Protein AF-A0A5C8UA40-F1 (afdb_monomer_lite)

Structure (mmCIF, N/CA/C/O backbone):
data_AF-A0A5C8UA40-F1
#
_entry.id   AF-A0A5C8UA40-F1
#
loop_
_atom_site.group_PDB
_atom_site.id
_atom_site.type_symbol
_atom_site.label_atom_id
_atom_site.label_alt_id
_atom_site.label_comp_id
_atom_site.label_asym_id
_atom_site.label_entity_id
_atom_site.label_seq_id
_atom_site.pdbx_PDB_ins_code
_atom_site.Cartn_x
_atom_site.Cartn_y
_atom_site.Cartn_z
_atom_site.occupancy
_atom_site.B_iso_or_equiv
_atom_site.auth_seq_id
_atom_site.auth_comp_id
_atom_site.auth_asym_id
_atom_site.auth_atom_id
_atom_site.pdbx_PDB_model_num
ATOM 1 N N . MET A 1 1 ? -9.536 37.144 23.581 1.00 37.75 1 MET A N 1
ATOM 2 C CA . MET A 1 1 ? -9.021 36.400 22.412 1.00 37.75 1 MET A CA 1
ATOM 3 C C . MET A 1 1 ? -9.757 35.079 22.363 1.00 37.75 1 MET A C 1
ATOM 5 O O . MET A 1 1 ? -9.655 34.305 23.301 1.00 37.75 1 MET A O 1
ATOM 9 N N . SER A 1 2 ? -10.615 34.921 21.357 1.00 34.38 2 SER A N 1
ATOM 10 C CA . SER A 1 2 ? -11.537 33.795 21.212 1.00 34.38 2 SER A CA 1
ATOM 11 C C . SER A 1 2 ? -10.754 32.523 20.882 1.00 34.38 2 SER A C 1
ATOM 13 O O . SER A 1 2 ? -10.071 32.457 19.861 1.00 34.38 2 SER A O 1
ATOM 15 N N . THR A 1 3 ? -10.818 31.538 21.773 1.00 36.34 3 THR A N 1
ATOM 16 C CA . THR A 1 3 ? -10.405 30.161 21.517 1.00 36.34 3 THR A CA 1
ATOM 17 C C . THR A 1 3 ? -11.360 29.580 20.479 1.00 36.34 3 THR A C 1
ATOM 19 O O . THR A 1 3 ? -12.503 29.248 20.788 1.00 36.34 3 THR A O 1
ATOM 22 N N . LYS A 1 4 ? -10.911 29.474 19.223 1.00 34.91 4 LYS A N 1
ATOM 23 C CA . LYS A 1 4 ? -11.590 28.630 18.236 1.00 34.91 4 LYS A CA 1
ATOM 24 C C . LYS A 1 4 ? -11.460 27.188 18.718 1.00 34.91 4 LYS A C 1
ATOM 26 O O . LYS A 1 4 ? -10.432 26.552 18.513 1.00 34.91 4 LYS A O 1
ATOM 31 N N . LYS A 1 5 ? -12.486 26.717 19.427 1.00 40.12 5 LYS A N 1
ATOM 32 C CA . LYS A 1 5 ? -12.711 25.302 19.705 1.00 40.12 5 LYS A CA 1
ATOM 33 C C . LYS A 1 5 ? -12.778 24.627 18.336 1.00 40.12 5 LYS A C 1
ATOM 35 O O . LYS A 1 5 ? -13.631 24.981 17.527 1.00 40.12 5 LYS A O 1
ATOM 40 N N . ASN A 1 6 ? -11.787 23.795 18.041 1.00 37.25 6 ASN A N 1
ATOM 41 C CA . ASN A 1 6 ? -11.683 23.094 16.774 1.00 37.25 6 ASN A CA 1
ATOM 42 C C . ASN A 1 6 ? -12.862 22.118 16.727 1.00 37.25 6 ASN A C 1
ATOM 44 O O . ASN A 1 6 ? -12.873 21.124 17.448 1.00 37.25 6 ASN A O 1
ATOM 48 N N . GLU A 1 7 ? -13.906 22.463 15.981 1.00 41.19 7 GLU A N 1
ATOM 49 C CA . GLU A 1 7 ? -15.058 21.598 15.745 1.00 41.19 7 GLU A CA 1
ATOM 50 C C . GLU A 1 7 ? -14.601 20.517 14.760 1.00 41.19 7 GLU A C 1
ATOM 52 O O . GLU A 1 7 ? -14.837 20.587 13.556 1.00 41.19 7 GLU A O 1
ATOM 57 N N . ALA A 1 8 ? -13.802 19.572 15.263 1.00 50.22 8 ALA A N 1
ATOM 58 C CA . ALA A 1 8 ? -13.436 18.382 14.521 1.00 50.22 8 ALA A CA 1
ATOM 59 C C . ALA A 1 8 ? -14.735 17.625 14.235 1.00 50.22 8 ALA A C 1
ATOM 61 O O . ALA A 1 8 ? -15.489 17.318 15.161 1.00 50.22 8 ALA A O 1
ATOM 62 N N . ALA A 1 9 ? -15.019 17.381 12.954 1.00 56.69 9 ALA A N 1
ATOM 63 C CA . ALA A 1 9 ? -16.152 16.559 12.555 1.00 56.69 9 ALA A CA 1
ATOM 64 C C . ALA A 1 9 ? -16.110 15.239 13.345 1.00 56.69 9 ALA A C 1
ATOM 66 O O . ALA A 1 9 ? -15.022 14.664 13.476 1.00 56.69 9 ALA A O 1
ATOM 67 N N . PRO A 1 10 ? -17.245 14.769 13.892 1.00 74.75 10 PRO A N 1
ATOM 68 C CA . PRO A 1 10 ? -17.254 13.559 14.696 1.00 74.75 10 PRO A CA 1
ATOM 69 C C . PRO A 1 10 ? -16.745 12.400 13.837 1.00 74.75 10 PRO A C 1
ATOM 71 O O . PRO A 1 10 ? -17.334 12.057 12.818 1.00 74.75 10 PRO A O 1
ATOM 74 N N . PHE A 1 11 ? -15.611 11.817 14.219 1.00 92.50 11 PHE A N 1
ATOM 75 C CA . PHE A 1 11 ? -15.140 10.585 13.606 1.00 92.50 11 PHE A CA 1
ATOM 76 C C . PHE A 1 11 ? -15.888 9.432 14.262 1.00 92.50 11 PHE A C 1
ATOM 78 O O . PHE A 1 11 ? -15.755 9.212 15.464 1.00 92.50 11 PHE A O 1
ATOM 85 N N . ARG A 1 12 ? -16.671 8.680 13.495 1.00 95.81 12 ARG A N 1
ATOM 86 C CA . ARG A 1 12 ? -17.280 7.442 13.980 1.00 95.81 12 ARG A CA 1
ATOM 87 C C . ARG A 1 12 ? -17.283 6.430 12.860 1.00 95.81 12 ARG A C 1
ATOM 89 O O . ARG A 1 12 ? -17.837 6.707 11.808 1.00 95.81 12 ARG A O 1
ATOM 96 N N . VAL A 1 13 ? -16.706 5.259 13.093 1.00 97.25 13 VAL A N 1
ATOM 97 C CA . VAL A 1 13 ? -16.607 4.190 12.094 1.00 97.25 13 VAL A CA 1
ATOM 98 C C . VAL A 1 13 ? -17.004 2.870 12.714 1.00 97.25 13 VAL A C 1
ATOM 100 O O . VAL A 1 13 ? -16.601 2.554 13.828 1.00 97.25 13 VAL A O 1
ATOM 103 N N . GLU A 1 14 ? -17.758 2.077 11.972 1.00 97.44 14 GLU A N 1
ATOM 104 C CA . GLU A 1 14 ? -18.081 0.707 12.322 1.00 97.44 14 GLU A CA 1
ATOM 105 C C . GLU A 1 14 ? -17.764 -0.216 11.147 1.00 97.44 14 GLU A C 1
ATOM 107 O O . GLU A 1 14 ? -18.233 0.002 10.028 1.00 97.44 14 GLU A O 1
ATOM 112 N N . ALA A 1 15 ? -16.954 -1.240 11.412 1.00 97.19 15 ALA A N 1
ATOM 113 C CA . ALA A 1 15 ? -16.492 -2.186 10.405 1.00 97.19 15 ALA A CA 1
ATOM 114 C C . ALA A 1 15 ? -16.277 -3.585 10.998 1.00 97.19 15 ALA A C 1
ATOM 116 O O . ALA A 1 15 ? -16.145 -3.765 12.215 1.00 97.19 15 ALA A O 1
ATOM 117 N N . SER A 1 16 ? -16.190 -4.579 10.113 1.00 97.56 16 SER A N 1
ATOM 118 C CA . SER A 1 16 ? -15.727 -5.920 10.465 1.00 97.56 16 SER A CA 1
ATOM 119 C C . SER A 1 16 ? -14.267 -5.876 10.917 1.00 97.56 16 SER A C 1
ATOM 121 O O . SER A 1 16 ? -13.411 -5.289 10.246 1.00 97.56 16 SER A O 1
ATOM 123 N N . ARG A 1 17 ? -13.946 -6.552 12.026 1.00 97.06 17 ARG A N 1
ATOM 124 C CA . ARG A 1 17 ? -12.564 -6.706 12.506 1.00 97.06 17 ARG A CA 1
ATOM 125 C C . ARG A 1 17 ? -11.681 -7.324 11.425 1.00 97.06 17 ARG A C 1
ATOM 127 O O . ARG A 1 17 ? -10.544 -6.893 11.250 1.00 97.06 17 ARG A O 1
ATOM 134 N N . ALA A 1 18 ? -12.186 -8.331 10.711 1.00 96.56 18 ALA A N 1
ATOM 135 C CA . ALA A 1 18 ? -11.421 -9.043 9.692 1.00 96.56 18 ALA A CA 1
ATOM 136 C C . ALA A 1 18 ? -11.047 -8.124 8.518 1.00 96.56 18 ALA A C 1
ATOM 138 O O . ALA A 1 18 ? -9.896 -8.131 8.069 1.00 96.56 18 ALA A O 1
ATOM 139 N N . ASP A 1 19 ? -11.991 -7.299 8.062 1.00 95.69 19 ASP A N 1
ATOM 140 C CA . ASP A 1 19 ? -11.764 -6.346 6.974 1.00 95.69 19 ASP A CA 1
ATOM 141 C C . ASP A 1 19 ? -10.822 -5.224 7.397 1.00 95.69 19 ASP A C 1
ATOM 143 O O . ASP A 1 19 ? -9.853 -4.927 6.694 1.00 95.69 19 ASP A O 1
ATOM 147 N N . LEU A 1 20 ? -11.036 -4.671 8.591 1.00 97.19 20 LEU A N 1
ATOM 148 C CA . LEU A 1 20 ? -10.200 -3.614 9.144 1.00 97.19 20 LEU A CA 1
ATOM 149 C C . LEU A 1 20 ? -8.767 -4.098 9.395 1.00 97.19 20 LEU A C 1
ATOM 151 O O . LEU A 1 20 ? -7.809 -3.432 9.004 1.00 97.19 20 LEU A O 1
ATOM 155 N N . LEU A 1 21 ? -8.596 -5.296 9.963 1.00 97.50 21 LEU A N 1
ATOM 156 C CA . LEU A 1 21 ? -7.284 -5.916 10.151 1.00 97.50 21 LEU A CA 1
ATOM 157 C C . LEU A 1 21 ? -6.581 -6.139 8.812 1.00 97.50 21 LEU A C 1
ATOM 159 O O . LEU A 1 21 ? -5.379 -5.881 8.715 1.00 97.50 21 LEU A O 1
ATOM 163 N N . ARG A 1 22 ? -7.300 -6.602 7.782 1.00 94.06 22 ARG A N 1
ATOM 164 C CA . ARG A 1 22 ? -6.744 -6.774 6.434 1.00 94.06 22 ARG A CA 1
ATOM 165 C C . ARG A 1 22 ? -6.286 -5.433 5.862 1.00 94.06 22 ARG A C 1
ATOM 167 O O . ARG A 1 22 ? -5.139 -5.337 5.427 1.00 94.06 22 ARG A O 1
ATOM 174 N N . ALA A 1 23 ? -7.137 -4.409 5.897 1.00 93.44 23 ALA A N 1
ATOM 175 C CA . ALA A 1 23 ? -6.838 -3.086 5.356 1.00 93.44 23 ALA A CA 1
ATOM 176 C C . ALA A 1 23 ? -5.647 -2.427 6.062 1.00 93.44 23 ALA A C 1
ATOM 178 O O . ALA A 1 23 ? -4.677 -2.051 5.408 1.00 93.44 23 ALA A O 1
ATOM 179 N N . VAL A 1 24 ? -5.651 -2.394 7.398 1.00 96.44 24 VAL A N 1
ATOM 180 C CA . VAL A 1 24 ? -4.559 -1.827 8.207 1.00 96.44 24 VAL A CA 1
ATOM 181 C C . VAL A 1 24 ? -3.266 -2.623 8.037 1.00 96.44 24 VAL A C 1
ATOM 183 O O . VAL A 1 24 ? -2.186 -2.038 7.969 1.00 96.44 24 VAL A O 1
ATOM 186 N N . SER A 1 25 ? -3.340 -3.954 7.934 1.00 93.81 25 SER A N 1
ATOM 187 C CA . SER A 1 25 ? -2.147 -4.777 7.699 1.00 93.81 25 SER A CA 1
ATOM 188 C C . SER A 1 25 ? -1.510 -4.487 6.347 1.00 93.81 25 SER A C 1
ATOM 190 O O . SER A 1 25 ? -0.285 -4.423 6.276 1.00 93.81 25 SER A O 1
ATOM 192 N N . ARG A 1 26 ? -2.321 -4.298 5.299 1.00 90.38 26 ARG A N 1
ATOM 193 C CA . ARG A 1 26 ? -1.848 -3.955 3.954 1.00 90.38 26 ARG A CA 1
ATOM 194 C C . ARG A 1 26 ? -1.313 -2.527 3.900 1.00 90.38 26 ARG A C 1
ATOM 196 O O . ARG A 1 26 ? -0.141 -2.354 3.583 1.00 90.38 26 ARG A O 1
ATOM 203 N N . ALA A 1 27 ? -2.108 -1.531 4.287 1.00 91.06 27 ALA A N 1
ATOM 204 C CA . ALA A 1 27 ? -1.704 -0.121 4.334 1.00 91.06 27 ALA A CA 1
ATOM 205 C C . ALA A 1 27 ? -0.434 0.092 5.174 1.00 91.06 27 ALA A C 1
ATOM 207 O O . ALA A 1 27 ? 0.502 0.766 4.753 1.00 91.06 27 ALA A O 1
ATOM 208 N N . GLY A 1 28 ? -0.343 -0.583 6.322 1.00 92.12 28 GLY A N 1
ATOM 209 C CA . GLY A 1 28 ? 0.815 -0.528 7.210 1.00 92.12 28 GLY A CA 1
ATOM 210 C C . GLY A 1 28 ? 2.103 -1.146 6.654 1.00 92.12 28 GLY A C 1
ATOM 211 O O . GLY A 1 28 ? 3.121 -1.068 7.336 1.00 92.12 28 GLY A O 1
ATOM 212 N N . THR A 1 29 ? 2.099 -1.763 5.464 1.00 89.56 29 THR A N 1
ATOM 213 C CA . THR A 1 29 ? 3.341 -2.186 4.784 1.00 89.56 29 THR A CA 1
ATOM 214 C C . THR A 1 29 ? 4.112 -1.014 4.178 1.00 89.56 29 THR A C 1
ATOM 216 O O . THR A 1 29 ? 5.331 -1.108 4.072 1.00 89.56 29 THR A O 1
ATOM 219 N N . ALA A 1 30 ? 3.427 0.086 3.843 1.00 88.88 30 ALA A N 1
ATOM 220 C CA . ALA A 1 30 ? 4.042 1.334 3.386 1.00 88.88 30 ALA A CA 1
ATOM 221 C C . ALA A 1 30 ? 4.504 2.234 4.548 1.00 88.88 30 ALA A C 1
ATOM 223 O O . ALA A 1 30 ? 5.115 3.271 4.322 1.00 88.88 30 ALA A O 1
ATOM 224 N N . VAL A 1 31 ? 4.212 1.848 5.795 1.00 92.38 31 VAL A N 1
ATOM 225 C CA . VAL A 1 31 ? 4.600 2.587 7.002 1.00 92.38 31 VAL A CA 1
ATOM 226 C C . VAL A 1 31 ? 5.916 2.041 7.543 1.00 92.38 31 VAL A C 1
ATOM 228 O O . VAL A 1 31 ? 6.019 0.873 7.931 1.00 92.38 31 VAL A O 1
ATOM 231 N N . GLU A 1 32 ? 6.921 2.906 7.624 1.00 88.44 32 GLU A N 1
ATOM 232 C CA . GLU A 1 32 ? 8.205 2.565 8.226 1.00 88.44 32 GLU A CA 1
ATOM 233 C C . GLU A 1 32 ? 8.133 2.523 9.756 1.00 88.44 32 GLU A C 1
ATOM 235 O O . GLU A 1 32 ? 7.370 3.239 10.403 1.00 88.44 32 GLU A O 1
ATOM 240 N N . ARG A 1 33 ? 8.978 1.687 10.371 1.00 83.69 33 ARG A N 1
ATOM 241 C CA . ARG A 1 33 ? 9.008 1.538 11.837 1.00 83.69 33 ARG A CA 1
ATOM 242 C C . ARG A 1 33 ? 9.605 2.738 12.566 1.00 83.69 33 ARG A C 1
ATOM 244 O O . ARG A 1 33 ? 9.357 2.897 13.760 1.00 83.69 33 ARG A O 1
ATOM 251 N N . ARG A 1 34 ? 10.471 3.507 11.905 1.00 85.38 34 ARG A N 1
ATOM 252 C CA . ARG A 1 34 ? 11.202 4.630 12.499 1.00 85.38 34 ARG A CA 1
ATOM 253 C C . ARG A 1 34 ? 11.088 5.823 11.568 1.00 85.38 34 ARG A C 1
ATOM 255 O O . ARG A 1 34 ? 11.783 5.867 10.566 1.00 85.38 34 ARG A O 1
ATOM 262 N N . ASN A 1 35 ? 10.257 6.785 11.947 1.00 86.62 35 ASN A N 1
ATOM 263 C CA . ASN A 1 35 ? 10.087 8.031 11.213 1.00 86.62 35 ASN A CA 1
ATOM 264 C C . ASN A 1 35 ? 10.515 9.214 12.077 1.00 86.62 35 ASN A C 1
ATOM 266 O O . ASN A 1 35 ? 10.205 9.267 13.268 1.00 86.62 35 ASN A O 1
ATOM 270 N N . THR A 1 36 ? 11.194 10.181 11.468 1.00 89.00 36 THR A N 1
ATOM 271 C CA . THR A 1 36 ? 11.453 11.492 12.084 1.00 89.00 36 THR A CA 1
ATOM 272 C C . THR A 1 36 ? 10.207 12.377 12.067 1.00 89.00 36 THR A C 1
ATOM 274 O O . THR A 1 36 ? 10.048 13.220 12.946 1.00 89.00 36 THR A O 1
ATOM 277 N N . ILE A 1 37 ? 9.308 12.159 11.100 1.00 92.38 37 ILE A N 1
ATOM 278 C CA . ILE A 1 37 ? 8.011 12.829 10.974 1.00 92.38 37 ILE A CA 1
ATOM 279 C C . ILE A 1 37 ? 6.939 11.937 11.632 1.00 92.38 37 ILE A C 1
ATOM 281 O O . ILE A 1 37 ? 6.628 10.873 11.091 1.00 92.38 37 ILE A O 1
ATOM 285 N N . PRO A 1 38 ? 6.348 12.327 12.781 1.00 92.50 38 PRO A N 1
ATOM 286 C CA . PRO A 1 38 ? 5.487 11.438 13.566 1.00 92.50 38 PRO A CA 1
ATOM 287 C C . PRO A 1 38 ? 4.281 10.865 12.811 1.00 92.50 38 PRO A C 1
ATOM 289 O O . PRO A 1 38 ? 4.016 9.669 12.933 1.00 92.50 38 PRO A O 1
ATOM 292 N N . ILE A 1 39 ? 3.587 11.678 12.003 1.00 95.19 39 ILE A N 1
ATOM 293 C CA . ILE A 1 39 ? 2.369 11.262 11.284 1.00 95.19 39 ILE A CA 1
ATOM 294 C C . ILE A 1 39 ? 2.612 10.131 10.274 1.00 95.19 39 ILE A C 1
ATOM 296 O O . ILE A 1 39 ? 1.714 9.336 10.031 1.00 95.19 39 ILE A O 1
ATOM 300 N N . LEU A 1 40 ? 3.841 9.963 9.772 1.00 95.25 40 LEU A N 1
ATOM 301 C CA . LEU A 1 40 ? 4.200 8.851 8.880 1.00 95.25 40 LEU A CA 1
ATOM 302 C C . LEU A 1 40 ? 4.256 7.491 9.593 1.00 95.25 40 LEU A C 1
ATOM 304 O O . LEU A 1 40 ? 4.378 6.459 8.947 1.00 95.25 40 LEU A O 1
ATOM 308 N N . SER A 1 41 ? 4.154 7.463 10.927 1.00 96.25 41 SER A N 1
ATOM 309 C CA . SER A 1 41 ? 4.013 6.221 11.710 1.00 96.25 41 SER A CA 1
ATOM 310 C C . SER A 1 41 ? 2.546 5.801 11.902 1.00 96.25 41 SER A C 1
ATOM 312 O O . SER A 1 41 ? 2.251 4.849 12.636 1.00 96.25 41 SER A O 1
ATOM 314 N N . PHE A 1 42 ? 1.618 6.539 11.291 1.00 97.25 42 PHE A N 1
ATOM 315 C CA . PHE A 1 42 ? 0.179 6.348 11.391 1.00 97.25 42 PHE A CA 1
ATOM 316 C C . PHE A 1 42 ? -0.381 5.822 10.067 1.00 97.25 42 PHE A C 1
ATOM 318 O O . PHE A 1 42 ? 0.232 5.957 9.011 1.00 97.25 42 PHE A O 1
ATOM 325 N N . VAL A 1 43 ? -1.562 5.218 10.137 1.00 97.44 43 VAL A N 1
ATOM 326 C CA . VAL A 1 43 ? -2.443 5.040 8.981 1.00 97.44 43 VAL A CA 1
ATOM 327 C C . VAL A 1 43 ? -3.592 6.032 9.083 1.00 97.44 43 VAL A C 1
ATOM 329 O O . VAL A 1 43 ? -4.127 6.246 10.173 1.00 97.44 43 VAL A O 1
ATOM 332 N N . GLU A 1 44 ? -3.974 6.620 7.959 1.00 97.69 44 GLU A N 1
ATOM 333 C CA . GLU A 1 44 ? -5.196 7.408 7.838 1.00 97.69 44 GLU A CA 1
ATOM 334 C C . GLU A 1 44 ? -6.387 6.471 7.632 1.00 97.69 44 GLU A C 1
ATOM 336 O O . GLU A 1 44 ? -6.328 5.555 6.814 1.00 97.69 44 GLU A O 1
ATOM 341 N N . LEU A 1 45 ? -7.468 6.722 8.361 1.00 97.56 45 LEU A N 1
ATOM 342 C CA . LEU A 1 45 ? -8.788 6.133 8.195 1.00 97.56 45 LEU A CA 1
ATOM 343 C C . LEU A 1 45 ? -9.722 7.253 7.736 1.00 97.56 45 LEU A C 1
ATOM 345 O O . LEU A 1 45 ? -9.925 8.201 8.488 1.00 97.56 45 LEU A O 1
ATOM 349 N N . ALA A 1 46 ? -10.291 7.154 6.538 1.00 95.69 46 ALA A N 1
ATOM 350 C CA . ALA A 1 46 ? -11.182 8.175 5.989 1.00 95.69 46 ALA A CA 1
ATOM 351 C C . ALA A 1 46 ? -12.450 7.545 5.405 1.00 95.69 46 ALA A C 1
ATOM 353 O O . ALA A 1 46 ? -12.375 6.741 4.473 1.00 95.69 46 ALA A O 1
ATOM 354 N N . MET A 1 47 ? -13.610 7.913 5.951 1.00 95.44 47 MET A N 1
ATOM 355 C CA . MET A 1 47 ? -14.905 7.469 5.438 1.00 95.44 47 MET A CA 1
ATOM 356 C C . MET A 1 47 ? -15.320 8.259 4.200 1.00 95.44 47 MET A C 1
ATOM 358 O O . MET A 1 47 ? -15.237 9.487 4.171 1.00 95.44 47 MET A O 1
ATOM 362 N N . GLY A 1 48 ? -15.845 7.556 3.199 1.00 91.94 48 GLY A N 1
ATOM 363 C CA . GLY A 1 48 ? -16.460 8.157 2.022 1.00 91.94 48 GLY A CA 1
ATOM 364 C C . GLY A 1 48 ? -17.376 7.171 1.303 1.00 91.94 48 GLY A C 1
ATOM 365 O O . GLY A 1 48 ? -16.997 6.031 1.059 1.00 91.94 48 GLY A O 1
ATOM 366 N N . PHE A 1 49 ? -18.588 7.610 0.954 1.00 87.31 49 PHE A N 1
ATOM 367 C CA . PHE A 1 49 ? -19.524 6.853 0.106 1.00 87.31 49 PHE A CA 1
ATOM 368 C C . PHE A 1 49 ? -19.773 5.393 0.552 1.00 87.31 49 PHE A C 1
ATOM 370 O O . PHE A 1 49 ? -19.832 4.494 -0.279 1.00 87.31 49 PHE A O 1
ATOM 377 N N . GLY A 1 50 ? -19.907 5.143 1.862 1.00 88.00 50 GLY A N 1
ATOM 378 C CA . GLY A 1 50 ? -20.146 3.792 2.404 1.00 88.00 50 GLY A CA 1
ATOM 379 C C . GLY A 1 50 ? -18.908 2.887 2.453 1.00 88.00 50 GLY A C 1
ATOM 380 O O . GLY A 1 50 ? -19.021 1.693 2.718 1.00 88.00 50 GLY A O 1
ATOM 381 N N . THR A 1 51 ? -17.722 3.449 2.218 1.00 94.25 51 THR A N 1
ATOM 382 C CA . THR A 1 51 ? -16.443 2.744 2.321 1.00 94.25 51 THR A CA 1
ATOM 383 C C . THR A 1 51 ? -15.513 3.461 3.291 1.00 94.25 51 THR A C 1
ATOM 385 O O . THR A 1 51 ? -15.529 4.691 3.403 1.00 94.25 51 THR A O 1
ATOM 388 N N . LEU A 1 52 ? -14.695 2.687 3.998 1.00 95.81 52 LEU A N 1
ATOM 389 C CA . LEU A 1 52 ? -13.558 3.191 4.750 1.00 95.81 52 LEU A CA 1
ATOM 390 C C . LEU A 1 52 ? -12.300 2.992 3.920 1.00 95.81 52 LEU A C 1
ATOM 392 O O . LEU A 1 52 ? -11.919 1.861 3.613 1.00 95.81 52 LEU A O 1
ATOM 396 N N . ALA A 1 53 ? -11.606 4.084 3.639 1.00 93.94 53 ALA A N 1
ATOM 397 C CA . ALA A 1 53 ? -10.271 4.018 3.091 1.00 93.94 53 ALA A CA 1
ATOM 398 C C . ALA A 1 53 ? -9.217 4.025 4.192 1.00 93.94 53 ALA A C 1
ATOM 400 O O . ALA A 1 53 ? -9.217 4.903 5.056 1.00 93.94 53 ALA A O 1
ATOM 401 N N . VAL A 1 54 ? -8.294 3.071 4.114 1.00 95.81 54 VAL A N 1
ATOM 402 C CA . VAL A 1 54 ? -7.128 2.973 4.988 1.00 95.81 54 VAL A CA 1
ATOM 403 C C . VAL A 1 54 ? -5.873 3.243 4.169 1.00 95.81 54 VAL A C 1
ATOM 405 O O . VAL A 1 54 ? -5.569 2.492 3.239 1.00 95.81 54 VAL A O 1
ATOM 408 N N . THR A 1 55 ? -5.146 4.303 4.516 1.00 93.62 55 THR A N 1
ATOM 409 C CA . THR A 1 55 ? -3.976 4.775 3.763 1.00 93.62 55 THR A CA 1
ATOM 410 C C . THR A 1 55 ? -2.729 4.773 4.646 1.00 93.62 55 THR A C 1
ATOM 412 O O . THR A 1 55 ? -2.749 5.291 5.759 1.00 93.62 55 THR A O 1
ATOM 415 N N . GLY A 1 56 ? -1.631 4.200 4.158 1.00 92.38 56 GLY A N 1
ATOM 416 C CA . GLY A 1 56 ? -0.299 4.294 4.764 1.00 92.38 56 GLY A CA 1
ATOM 417 C C . GLY A 1 56 ? 0.707 4.822 3.747 1.00 92.38 56 GLY A C 1
ATOM 418 O O . GLY A 1 56 ? 0.581 4.516 2.563 1.00 92.38 56 GLY A O 1
ATOM 419 N N . THR A 1 57 ? 1.685 5.615 4.183 1.00 90.44 57 THR A N 1
ATOM 420 C CA . THR A 1 57 ? 2.684 6.218 3.287 1.00 90.44 57 THR A CA 1
ATOM 421 C C . THR A 1 57 ? 4.001 6.511 3.999 1.00 90.44 57 THR A C 1
ATOM 423 O O . THR A 1 57 ? 4.008 6.795 5.198 1.00 90.44 57 THR A O 1
ATOM 426 N N . ASN A 1 58 ? 5.100 6.490 3.245 1.00 88.19 58 ASN A N 1
ATOM 427 C CA . ASN A 1 58 ? 6.415 6.995 3.654 1.00 88.19 58 ASN A CA 1
ATOM 428 C C . ASN A 1 58 ? 6.891 8.174 2.782 1.00 88.19 58 ASN A C 1
ATOM 430 O O . ASN A 1 58 ? 8.081 8.462 2.750 1.00 88.19 58 ASN A O 1
ATOM 434 N N . LEU A 1 59 ? 5.968 8.862 2.094 1.00 85.38 59 LEU A N 1
ATOM 435 C CA . LEU A 1 59 ? 6.205 9.933 1.103 1.00 85.38 59 LEU A CA 1
ATOM 436 C C . LEU A 1 59 ? 6.807 9.478 -0.231 1.00 85.38 59 LEU A C 1
ATOM 438 O O . LEU A 1 59 ? 6.596 10.154 -1.233 1.00 85.38 59 LEU A O 1
ATOM 442 N N . ASP A 1 60 ? 7.494 8.343 -0.275 1.00 79.31 60 ASP A N 1
ATOM 443 C CA . ASP A 1 60 ? 7.975 7.761 -1.530 1.00 79.31 60 ASP A CA 1
ATOM 444 C C . ASP A 1 60 ? 6.961 6.779 -2.114 1.00 79.31 60 ASP A C 1
ATOM 446 O O . ASP A 1 60 ? 6.795 6.698 -3.336 1.00 79.31 60 ASP A O 1
ATOM 450 N N . ALA A 1 61 ? 6.254 6.062 -1.238 1.00 79.62 61 ALA A N 1
ATOM 451 C CA . ALA A 1 61 ? 5.187 5.155 -1.595 1.00 79.62 61 ALA A CA 1
ATOM 452 C C . ALA A 1 61 ? 3.964 5.266 -0.686 1.00 79.62 61 ALA A C 1
ATOM 454 O O . ALA A 1 61 ? 4.076 5.455 0.522 1.00 79.62 61 ALA A O 1
ATOM 455 N N . GLU A 1 62 ? 2.787 5.089 -1.285 1.00 85.25 62 GLU A N 1
ATOM 456 C CA . GLU A 1 62 ? 1.492 5.041 -0.600 1.00 85.25 62 GLU A CA 1
ATOM 457 C C . GLU A 1 62 ? 0.806 3.710 -0.899 1.00 85.25 62 GLU A C 1
ATOM 459 O O . GLU A 1 62 ? 0.886 3.189 -2.014 1.00 85.25 62 GLU A O 1
ATOM 464 N N . MET A 1 63 ? 0.129 3.180 0.113 1.00 84.50 63 MET A N 1
ATOM 465 C CA . MET A 1 63 ? -0.739 2.020 0.033 1.00 84.50 63 MET A CA 1
ATOM 466 C C . MET A 1 63 ? -2.113 2.414 0.557 1.00 84.50 63 MET A C 1
ATOM 468 O O . MET A 1 63 ? -2.274 2.669 1.753 1.00 84.50 63 MET A O 1
ATOM 472 N N . ARG A 1 64 ? -3.102 2.407 -0.334 1.00 88.56 64 ARG A N 1
ATOM 473 C CA . ARG A 1 64 ? -4.507 2.642 -0.000 1.00 88.56 64 ARG A CA 1
ATOM 474 C C . ARG A 1 64 ? -5.317 1.370 -0.202 1.00 88.56 64 ARG A C 1
ATOM 476 O O . ARG A 1 64 ? -5.208 0.747 -1.255 1.00 88.56 64 ARG A O 1
ATOM 483 N N . VAL A 1 65 ? -6.130 1.021 0.792 1.00 87.06 65 VAL A N 1
ATOM 484 C CA . VAL A 1 65 ? -7.058 -0.116 0.754 1.00 87.06 65 VAL A CA 1
ATOM 485 C C . VAL A 1 65 ? -8.434 0.341 1.205 1.00 87.06 65 VAL A C 1
ATOM 487 O O . VAL A 1 65 ? -8.553 0.978 2.250 1.00 87.06 65 VAL A O 1
ATOM 490 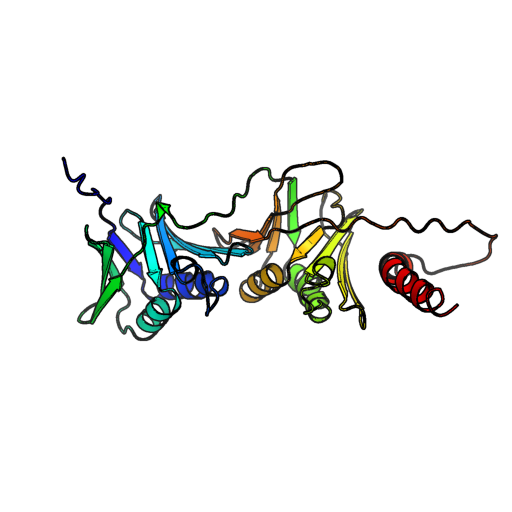N N . GLU A 1 66 ? -9.464 -0.005 0.442 1.00 90.06 66 GLU A N 1
ATOM 491 C CA . GLU A 1 66 ? -10.854 0.323 0.763 1.00 90.06 66 GLU A CA 1
ATOM 492 C C . GLU A 1 66 ? -11.596 -0.923 1.259 1.00 90.06 66 GLU A C 1
ATOM 494 O O . GLU A 1 66 ? -11.356 -2.043 0.800 1.00 90.06 66 GLU A O 1
ATOM 499 N N . ILE A 1 67 ? -12.455 -0.733 2.258 1.00 93.69 67 ILE A N 1
ATOM 500 C CA . ILE A 1 67 ? -13.321 -1.771 2.823 1.00 93.69 67 ILE A CA 1
ATOM 501 C C . ILE A 1 67 ? -14.725 -1.219 3.036 1.00 93.69 67 ILE A C 1
ATOM 503 O O . ILE A 1 67 ? -14.901 -0.014 3.221 1.00 93.69 67 ILE A O 1
ATOM 507 N N . GLU A 1 68 ? -15.718 -2.100 3.062 1.00 94.25 68 GLU A N 1
ATOM 508 C CA . GLU A 1 68 ? -17.063 -1.728 3.491 1.00 94.25 68 GLU A CA 1
ATOM 509 C C . GLU A 1 68 ? -17.056 -1.356 4.976 1.00 94.25 68 GLU A C 1
ATOM 511 O O . GLU A 1 68 ? -16.474 -2.045 5.820 1.00 94.25 68 GLU A O 1
ATOM 516 N N . ALA A 1 69 ? -17.692 -0.234 5.289 1.00 96.12 69 ALA A N 1
ATOM 517 C CA . ALA A 1 69 ? -17.844 0.263 6.645 1.00 96.12 69 ALA A CA 1
ATOM 518 C C . ALA A 1 69 ? -19.004 1.258 6.695 1.00 96.12 69 ALA A C 1
ATOM 520 O O . ALA A 1 69 ? -19.439 1.795 5.677 1.00 96.12 69 ALA A O 1
ATOM 521 N N . THR A 1 70 ? -19.477 1.559 7.897 1.00 96.44 70 THR A N 1
ATOM 522 C CA . THR A 1 70 ? -20.474 2.613 8.112 1.00 96.44 70 THR A CA 1
ATOM 523 C C . THR A 1 70 ? -19.917 3.698 9.014 1.00 96.44 70 THR A C 1
ATOM 525 O O . THR A 1 70 ? -19.041 3.439 9.840 1.00 96.44 70 THR A O 1
ATOM 528 N N . GLY A 1 71 ? -20.431 4.917 8.859 1.00 95.00 71 GLY A N 1
ATOM 529 C CA . GLY A 1 71 ? -20.039 6.061 9.671 1.00 95.00 71 GLY A CA 1
ATOM 530 C C . GLY A 1 71 ? -19.485 7.225 8.857 1.00 95.00 71 GLY A C 1
ATOM 531 O O . GLY A 1 71 ? -19.769 7.350 7.666 1.00 95.00 71 GLY A O 1
ATOM 532 N N . GLU A 1 72 ? -18.729 8.095 9.517 1.00 95.38 72 GLU A N 1
ATOM 533 C CA . GLU A 1 72 ? -18.298 9.386 8.989 1.00 95.38 72 GLU A CA 1
ATOM 534 C C . GLU A 1 72 ? -16.980 9.875 9.607 1.00 95.38 72 GLU A C 1
ATOM 536 O O . GLU A 1 72 ? -16.514 9.385 10.640 1.00 95.38 72 GLU A O 1
ATOM 541 N N . GLY A 1 73 ? -16.381 10.863 8.942 1.00 94.88 73 GLY A N 1
ATOM 542 C CA . GLY A 1 73 ? -15.163 11.529 9.385 1.00 94.88 73 GLY A CA 1
ATOM 543 C C . GLY A 1 73 ? -13.871 10.817 8.983 1.00 94.88 73 GLY A C 1
ATOM 544 O O . GLY A 1 73 ? -13.856 9.852 8.212 1.00 94.88 73 GLY A O 1
ATOM 545 N N . ALA A 1 74 ? -12.764 11.330 9.515 1.00 95.69 74 ALA A N 1
ATOM 546 C CA . ALA A 1 74 ? -11.438 10.770 9.310 1.00 95.69 74 ALA A CA 1
ATOM 547 C C . ALA A 1 74 ? -10.568 10.905 10.565 1.00 95.69 74 ALA A C 1
ATOM 549 O O . ALA A 1 74 ? -10.712 11.859 11.330 1.00 95.69 74 ALA A O 1
ATOM 550 N N . ALA A 1 75 ? -9.647 9.964 10.755 1.00 96.31 75 ALA A N 1
ATOM 551 C CA . ALA A 1 75 ? -8.692 9.952 11.858 1.00 96.31 75 ALA A CA 1
ATOM 552 C C . ALA A 1 75 ? -7.382 9.278 11.442 1.00 96.31 75 ALA A C 1
ATOM 554 O O . ALA A 1 75 ? -7.347 8.481 10.508 1.00 96.31 75 ALA A O 1
ATOM 555 N N . CYS A 1 76 ? -6.304 9.555 12.169 1.00 97.00 76 CYS A N 1
ATOM 556 C CA . CYS A 1 76 ? -5.018 8.895 11.976 1.00 97.00 76 CYS A CA 1
ATOM 557 C C . CYS A 1 76 ? -4.719 8.035 13.199 1.00 97.00 76 CYS A C 1
ATOM 559 O O . CYS A 1 76 ? -4.659 8.556 14.309 1.00 97.00 76 CYS A O 1
ATOM 561 N N . LEU A 1 77 ? -4.444 6.740 13.020 1.00 97.38 77 LEU A N 1
ATOM 562 C CA . LEU A 1 77 ? -4.120 5.828 14.127 1.00 97.38 77 LEU A CA 1
ATOM 563 C C . LEU A 1 77 ? -2.701 5.252 14.014 1.00 97.38 77 LEU A C 1
ATOM 565 O O . LEU A 1 77 ? -2.265 4.949 12.902 1.00 97.38 77 LEU A O 1
ATOM 569 N N . PRO A 1 78 ? -1.972 5.036 15.131 1.00 96.81 78 PRO A N 1
ATOM 570 C CA . PRO A 1 78 ? -0.639 4.433 15.099 1.00 96.81 78 PRO A CA 1
ATOM 571 C C . PRO A 1 78 ? -0.670 3.040 14.455 1.00 96.81 78 PRO A C 1
ATOM 573 O O . PRO A 1 78 ? -1.206 2.092 15.035 1.00 96.81 78 PRO A O 1
ATOM 576 N N . ALA A 1 79 ? -0.057 2.898 13.278 1.00 96.62 79 ALA A N 1
ATOM 577 C CA . ALA A 1 79 ? -0.300 1.775 12.372 1.00 96.62 79 ALA A CA 1
ATOM 578 C C . ALA A 1 79 ? -0.057 0.406 13.024 1.00 96.62 79 ALA A C 1
ATOM 580 O O . ALA A 1 79 ? -0.887 -0.500 12.956 1.00 96.62 79 ALA A O 1
ATOM 581 N N . HIS A 1 80 ? 1.094 0.253 13.683 1.00 94.62 80 HIS A N 1
ATOM 582 C CA . HIS A 1 80 ? 1.495 -1.024 14.269 1.00 94.62 80 HIS A CA 1
ATOM 583 C C . HIS A 1 80 ? 0.694 -1.369 15.524 1.00 94.62 80 HIS A C 1
ATOM 585 O O . HIS A 1 80 ? 0.163 -2.472 15.600 1.00 94.62 80 HIS A O 1
ATOM 591 N N . ARG A 1 81 ? 0.539 -0.430 16.471 1.00 95.62 81 ARG A N 1
ATOM 592 C CA . ARG A 1 81 ? -0.229 -0.693 17.702 1.00 95.62 81 ARG A CA 1
ATOM 593 C C . ARG A 1 81 ? -1.688 -1.004 17.392 1.00 95.62 81 ARG A C 1
ATOM 595 O O . ARG A 1 81 ? -2.270 -1.883 18.019 1.00 95.62 81 ARG A O 1
ATOM 602 N N . PHE A 1 82 ? -2.265 -0.289 16.430 1.00 97.44 82 PHE A N 1
ATOM 603 C CA . PHE A 1 82 ? -3.640 -0.508 16.016 1.00 97.44 82 PHE A CA 1
ATOM 604 C C . PHE A 1 82 ? -3.823 -1.889 15.381 1.00 97.44 82 PHE A C 1
ATOM 606 O O . PHE A 1 82 ? -4.667 -2.668 15.821 1.00 97.44 82 PHE A O 1
ATOM 613 N N . ARG A 1 83 ? -2.963 -2.248 14.420 1.00 97.06 83 ARG A N 1
ATOM 614 C CA . ARG A 1 83 ? -2.957 -3.583 13.805 1.00 97.06 83 ARG A CA 1
ATOM 615 C C . ARG A 1 83 ? -2.801 -4.703 14.833 1.00 97.06 83 ARG A C 1
ATOM 617 O O . ARG A 1 83 ? -3.476 -5.725 14.734 1.00 97.06 83 ARG A O 1
ATOM 624 N N . ASP A 1 84 ? -1.880 -4.533 15.776 1.00 96.25 84 ASP A N 1
ATOM 625 C CA . ASP A 1 84 ? -1.569 -5.561 16.762 1.00 96.25 84 ASP A CA 1
ATOM 626 C C . ASP A 1 84 ? -2.762 -5.777 17.714 1.00 96.25 84 ASP A C 1
ATOM 628 O O . ASP A 1 84 ? -3.084 -6.928 18.013 1.00 96.25 84 ASP A O 1
ATOM 632 N N . LEU A 1 85 ? -3.498 -4.715 18.080 1.00 96.00 85 LEU A N 1
ATOM 633 C CA . LEU A 1 85 ? -4.763 -4.849 18.812 1.00 96.00 85 LEU A CA 1
ATOM 634 C C . LEU A 1 85 ? -5.829 -5.569 17.975 1.00 96.00 85 LEU A C 1
ATOM 636 O O . LEU A 1 85 ? -6.403 -6.545 18.446 1.00 96.00 85 LEU A O 1
ATOM 640 N N . LEU A 1 86 ? -6.055 -5.156 16.722 1.00 96.94 86 LEU A N 1
ATOM 641 C CA . LEU A 1 86 ? -7.036 -5.796 15.828 1.00 96.94 86 LEU A CA 1
ATOM 642 C C . LEU A 1 86 ? -6.788 -7.303 15.642 1.00 96.94 86 LEU A C 1
ATOM 644 O O . LEU A 1 86 ? -7.724 -8.071 15.415 1.00 96.94 86 LEU A O 1
ATOM 648 N N . ARG A 1 87 ? -5.529 -7.747 15.732 1.00 95.88 87 ARG A N 1
ATOM 649 C CA . ARG A 1 87 ? -5.171 -9.170 15.684 1.00 95.88 87 ARG A CA 1
ATOM 650 C C . ARG A 1 87 ? -5.544 -9.918 16.965 1.00 95.88 87 ARG A C 1
ATOM 652 O O . ARG A 1 87 ? -5.872 -11.096 16.881 1.00 95.88 87 ARG A O 1
ATOM 659 N N . ALA A 1 88 ? -5.463 -9.257 18.116 1.00 94.31 88 ALA A N 1
ATOM 660 C CA . ALA A 1 88 ? -5.747 -9.842 19.424 1.00 94.31 88 ALA A CA 1
ATOM 661 C C . ALA A 1 88 ? -7.239 -9.810 19.801 1.00 94.31 88 ALA A C 1
ATOM 663 O O . ALA A 1 88 ? -7.646 -10.528 20.712 1.00 94.31 88 ALA A O 1
ATOM 664 N N . LEU A 1 89 ? -8.048 -8.986 19.126 1.00 93.88 89 LEU A N 1
ATOM 665 C CA . LEU A 1 89 ? -9.474 -8.858 19.419 1.00 93.88 89 LEU A CA 1
ATOM 666 C C . LEU A 1 89 ? -10.250 -10.152 19.103 1.00 93.88 89 LEU A C 1
ATOM 668 O O . LEU A 1 89 ? -10.122 -10.674 17.992 1.00 93.88 89 LEU A O 1
ATOM 672 N N . PRO A 1 90 ? -11.101 -10.628 20.033 1.00 87.06 90 PRO A N 1
ATOM 673 C CA . PRO A 1 90 ? -11.964 -11.786 19.806 1.00 87.06 90 PRO A CA 1
ATOM 674 C C . PRO A 1 90 ? -13.250 -11.444 19.036 1.00 87.06 90 PRO A C 1
ATOM 676 O O . PRO A 1 90 ? -13.860 -12.340 18.464 1.00 87.06 90 PRO A O 1
ATOM 679 N N . SER A 1 91 ? -13.667 -10.173 19.029 1.00 87.81 91 SER A N 1
ATOM 680 C CA . SER A 1 91 ? -14.917 -9.719 18.407 1.00 87.81 91 SER A CA 1
ATOM 681 C C . SER A 1 91 ? -14.796 -9.574 16.894 1.00 87.81 91 SER A C 1
ATOM 683 O O . SER A 1 91 ? -13.773 -9.112 16.395 1.00 87.81 91 SER A O 1
ATOM 685 N N . ASP A 1 92 ? -15.863 -9.856 16.153 1.00 92.25 92 ASP A N 1
ATOM 686 C CA . ASP A 1 92 ? -15.900 -9.604 14.708 1.00 92.25 92 ASP A CA 1
ATOM 687 C C . ASP A 1 92 ? -16.353 -8.183 14.347 1.00 92.25 92 ASP A C 1
ATOM 689 O O . ASP A 1 92 ? -16.201 -7.772 13.197 1.00 92.25 92 ASP A O 1
ATOM 693 N N . ARG A 1 93 ? -16.840 -7.398 15.314 1.00 95.75 93 ARG A N 1
ATOM 694 C CA . ARG A 1 93 ? -17.309 -6.021 15.110 1.00 95.75 93 ARG A CA 1
ATOM 695 C C . ARG A 1 93 ? -16.419 -5.038 15.862 1.00 95.75 93 ARG A C 1
ATOM 697 O O . ARG A 1 93 ? -16.131 -5.228 17.039 1.00 95.75 93 ARG A O 1
ATOM 704 N N . VAL A 1 94 ? -16.016 -3.963 15.188 1.00 97.50 94 VAL A N 1
ATOM 705 C CA . VAL A 1 94 ? -15.204 -2.892 15.776 1.00 97.50 94 VAL A CA 1
ATOM 706 C C . VAL A 1 94 ? -15.891 -1.555 15.548 1.00 97.50 94 VAL A C 1
ATOM 708 O O . VAL A 1 94 ? -16.235 -1.222 14.414 1.00 97.50 94 VAL A O 1
ATOM 711 N N . VAL A 1 95 ? -16.054 -0.782 16.622 1.00 97.62 95 VAL A N 1
ATOM 712 C CA . VAL A 1 95 ? -16.527 0.604 16.572 1.00 97.62 95 VAL A CA 1
ATOM 713 C C . VAL A 1 95 ? -15.384 1.524 16.982 1.00 97.62 95 VAL A C 1
ATOM 715 O O . VAL A 1 95 ? -14.779 1.338 18.033 1.00 97.62 95 VAL A O 1
ATOM 718 N N . LEU A 1 96 ? -15.092 2.521 16.157 1.00 97.69 96 LEU A N 1
ATOM 719 C CA . LEU A 1 96 ? -14.148 3.593 16.438 1.00 97.69 96 LEU A CA 1
ATOM 720 C C . LEU A 1 96 ? -14.928 4.888 16.635 1.00 97.69 96 LEU A C 1
ATOM 722 O O . LEU A 1 96 ? -15.796 5.199 15.824 1.00 97.69 96 LEU A O 1
ATOM 726 N N . THR A 1 97 ? -14.621 5.644 17.684 1.00 97.06 97 THR A N 1
ATOM 727 C CA . THR A 1 97 ? -15.219 6.963 17.937 1.00 97.06 97 THR A CA 1
ATOM 728 C C . THR A 1 97 ? -14.124 7.947 18.318 1.00 97.06 97 THR A C 1
ATOM 730 O O . THR A 1 97 ? -13.350 7.668 19.227 1.00 97.06 97 THR A O 1
ATOM 733 N N . GLY A 1 98 ? -14.033 9.067 17.608 1.00 95.06 98 GLY A N 1
ATOM 734 C CA . GLY A 1 98 ? -13.124 10.169 17.897 1.00 95.06 98 GLY A CA 1
ATOM 735 C C . GLY A 1 98 ? -13.811 11.264 18.702 1.00 95.06 98 GLY A C 1
ATOM 736 O O . GLY A 1 98 ? -14.974 11.583 18.451 1.00 95.06 98 GLY A O 1
ATOM 737 N N . ASP A 1 99 ? -13.085 11.846 19.649 1.00 88.44 99 ASP A N 1
ATOM 738 C CA . ASP A 1 99 ? -13.516 13.018 20.403 1.00 88.44 99 ASP A CA 1
ATOM 739 C C . ASP A 1 99 ? -12.863 14.319 19.898 1.00 88.44 99 ASP A C 1
ATOM 741 O O . ASP A 1 99 ? -12.061 14.338 18.960 1.00 88.44 99 ASP A O 1
ATOM 745 N N . ALA A 1 100 ? -13.240 15.440 20.519 1.00 84.31 100 ALA A N 1
ATOM 746 C CA . ALA A 1 100 ? -12.738 16.765 20.159 1.00 84.31 100 ALA A CA 1
ATOM 747 C C . ALA A 1 100 ? -11.274 17.007 20.575 1.00 84.31 100 ALA A C 1
ATOM 749 O O . ALA A 1 100 ? -10.648 17.938 20.066 1.00 84.31 100 ALA A O 1
ATOM 750 N N . ASP A 1 101 ? -10.733 16.183 21.476 1.00 85.44 101 ASP A N 1
ATOM 751 C CA . ASP A 1 101 ? -9.368 16.295 21.994 1.00 85.44 101 ASP A CA 1
ATOM 752 C C . ASP A 1 101 ? -8.375 15.453 21.170 1.00 85.44 101 ASP A C 1
ATOM 754 O O . ASP A 1 101 ? -7.183 15.389 21.479 1.00 85.44 101 ASP A O 1
ATOM 758 N N . GLY A 1 102 ? -8.849 14.840 20.079 1.00 86.31 102 GLY A N 1
ATOM 759 C CA . GLY A 1 102 ? -8.036 14.028 19.183 1.00 86.31 102 GLY A CA 1
ATOM 760 C C . GLY A 1 102 ? -7.760 12.635 19.735 1.00 86.31 102 GLY A C 1
ATOM 761 O O . GLY A 1 102 ? -6.793 12.001 19.316 1.00 86.31 102 GLY A O 1
ATOM 762 N N . VAL A 1 103 ? -8.576 12.134 20.661 1.00 94.19 103 VAL A N 1
ATOM 763 C CA . VAL A 1 103 ? -8.517 10.746 21.120 1.00 94.19 103 VAL A CA 1
ATOM 764 C C . VAL A 1 103 ? -9.531 9.924 20.336 1.00 94.19 103 VAL A C 1
ATOM 766 O O . VAL A 1 103 ? -10.674 10.325 20.142 1.00 94.19 103 VAL A O 1
ATOM 769 N N . VAL A 1 104 ? -9.106 8.751 19.872 1.00 96.88 104 VAL A N 1
ATOM 770 C CA . VAL A 1 104 ? -9.982 7.763 19.241 1.00 96.88 104 VAL A CA 1
ATOM 771 C C . VAL A 1 104 ? -10.100 6.553 20.146 1.00 96.88 104 VAL A C 1
ATOM 773 O O . VAL A 1 104 ? -9.102 5.899 20.456 1.00 96.88 104 VAL A O 1
ATOM 776 N N . THR A 1 105 ? -11.330 6.228 20.517 1.00 97.12 105 THR A N 1
ATOM 777 C CA . THR A 1 105 ? -11.687 5.032 21.270 1.00 97.12 105 THR A CA 1
ATOM 778 C C . THR A 1 105 ? -12.113 3.929 20.314 1.00 97.12 105 THR A C 1
ATOM 780 O O . THR A 1 105 ? -13.023 4.108 19.506 1.00 97.12 105 THR A O 1
ATOM 783 N N . LEU A 1 106 ? -11.460 2.777 20.422 1.00 97.31 106 LEU A N 1
ATOM 784 C CA . LEU A 1 106 ? -11.914 1.510 19.876 1.00 97.31 106 LEU A CA 1
ATOM 785 C C . LEU A 1 106 ? -12.752 0.783 20.924 1.00 97.31 106 LEU A C 1
ATOM 787 O O . LEU A 1 106 ? -12.283 0.581 22.040 1.00 97.31 106 LEU A O 1
ATOM 791 N N . ALA A 1 107 ? -13.932 0.317 20.526 1.00 96.38 107 ALA A N 1
ATOM 792 C CA . ALA A 1 107 ? -14.787 -0.572 21.299 1.00 96.38 107 ALA A CA 1
ATOM 793 C C . ALA A 1 107 ? -15.105 -1.844 20.495 1.00 96.38 107 ALA A C 1
ATOM 795 O O . ALA A 1 107 ? -15.482 -1.779 19.320 1.00 96.38 107 ALA A O 1
ATOM 796 N N . ALA A 1 108 ? -14.946 -2.999 21.139 1.00 95.38 108 ALA A N 1
ATOM 797 C CA . ALA A 1 108 ? -15.237 -4.319 20.589 1.00 95.38 108 ALA A CA 1
ATOM 798 C C . ALA A 1 108 ? -15.654 -5.266 21.731 1.00 95.38 108 ALA A C 1
ATOM 800 O O . ALA A 1 108 ? -14.813 -5.731 22.505 1.00 95.38 108 ALA A O 1
ATOM 801 N N . ASP A 1 109 ? -16.956 -5.531 21.856 1.00 89.44 109 ASP A N 1
ATOM 802 C CA . ASP A 1 109 ? -17.574 -6.215 23.002 1.00 89.44 109 ASP A CA 1
ATOM 803 C C . ASP A 1 109 ? -17.125 -5.619 24.352 1.00 89.44 109 ASP A C 1
ATOM 805 O O . ASP A 1 109 ? -17.394 -4.455 24.633 1.00 89.44 109 ASP A O 1
ATOM 809 N N . ALA A 1 110 ? -16.432 -6.399 25.188 1.00 89.38 110 ALA A N 1
ATOM 810 C CA . ALA A 1 110 ? -15.905 -5.962 26.483 1.00 89.38 110 ALA A CA 1
ATOM 811 C C . ALA A 1 110 ? -14.503 -5.323 26.400 1.00 89.38 110 ALA A C 1
ATOM 813 O O . ALA A 1 110 ? -13.919 -4.993 27.431 1.00 89.38 110 ALA A O 1
ATOM 814 N N . THR A 1 111 ? -13.930 -5.198 25.198 1.00 93.31 111 THR A N 1
ATOM 815 C CA . THR A 1 111 ? -12.605 -4.600 24.999 1.00 93.31 111 THR A CA 1
ATOM 816 C C . THR A 1 111 ? -12.740 -3.144 24.583 1.00 93.31 111 THR A C 1
ATOM 818 O O . THR A 1 111 ? -13.381 -2.837 23.578 1.00 93.31 111 THR A O 1
ATOM 821 N N . GLU A 1 112 ? -12.063 -2.267 25.316 1.00 94.56 112 GLU A N 1
ATOM 822 C CA . GLU A 1 112 ? -11.936 -0.850 24.995 1.00 94.56 112 GLU A CA 1
ATOM 823 C C . GLU A 1 112 ? -10.454 -0.459 24.968 1.00 94.56 112 GLU A C 1
ATOM 825 O O . GLU A 1 112 ? -9.666 -0.897 25.810 1.00 94.56 112 GLU A O 1
ATOM 830 N N . ALA A 1 113 ? -10.058 0.342 23.983 1.00 96.38 113 ALA A N 1
ATOM 831 C CA . ALA A 1 113 ? -8.705 0.874 23.875 1.00 96.38 113 ALA A CA 1
ATOM 832 C C . ALA A 1 113 ? -8.727 2.274 23.273 1.00 96.38 113 ALA A C 1
ATOM 834 O O . ALA A 1 113 ? -9.532 2.561 22.393 1.00 96.38 113 ALA A O 1
ATOM 835 N N . THR A 1 114 ? -7.805 3.132 23.697 1.00 96.25 114 THR A N 1
ATOM 836 C CA . THR A 1 114 ? -7.715 4.508 23.205 1.00 96.25 114 THR A CA 1
ATOM 837 C C . THR A 1 114 ? -6.400 4.771 22.483 1.00 96.25 114 THR A C 1
ATOM 839 O O . THR A 1 114 ? -5.349 4.198 22.792 1.00 96.25 114 THR A O 1
ATOM 842 N N . TYR A 1 115 ? -6.461 5.667 21.504 1.00 96.38 115 TYR A N 1
ATOM 843 C CA . TYR A 1 115 ? -5.330 6.112 20.704 1.00 96.38 115 TYR A CA 1
ATOM 844 C C . TYR A 1 115 ? -5.323 7.633 20.628 1.00 96.38 115 TYR A C 1
ATOM 846 O O . TYR A 1 115 ? -6.356 8.240 20.368 1.00 96.38 115 TYR A O 1
ATOM 854 N N . GLY A 1 116 ? -4.151 8.249 20.775 1.00 95.38 116 GLY A N 1
ATOM 855 C CA . GLY A 1 116 ? -3.971 9.620 20.304 1.00 95.38 116 GLY A CA 1
ATOM 856 C C . GLY A 1 116 ? -3.976 9.625 18.777 1.00 95.38 116 GLY A C 1
ATOM 857 O O . GLY A 1 116 ? -3.197 8.887 18.169 1.00 95.38 116 GLY A O 1
ATOM 858 N N . SER A 1 117 ? -4.848 10.430 18.182 1.00 94.81 117 SER A N 1
ATOM 859 C CA . SER A 1 117 ? -4.936 10.684 16.749 1.00 94.81 117 SER A CA 1
ATOM 860 C C . SER A 1 117 ? -4.244 11.992 16.400 1.00 94.81 117 SER A C 1
ATOM 862 O O . SER A 1 117 ? -4.237 12.952 17.168 1.00 94.81 117 SER A O 1
ATOM 864 N N . LEU A 1 118 ? -3.681 12.036 15.199 1.00 93.50 118 LEU A N 1
ATOM 865 C CA . LEU A 1 118 ? -3.245 13.281 14.573 1.00 93.50 118 LEU A CA 1
ATOM 866 C C . LEU A 1 118 ? -4.318 13.755 13.579 1.00 93.50 118 LEU A C 1
ATOM 868 O O . LEU A 1 118 ? -5.115 12.927 13.121 1.00 93.50 118 LEU A O 1
ATOM 872 N N . PRO A 1 119 ? -4.381 15.055 13.245 1.00 92.19 119 PRO A N 1
ATOM 873 C CA . PRO A 1 119 ? -5.341 15.554 12.268 1.00 92.19 119 PRO A CA 1
ATOM 874 C C . PRO A 1 119 ? -5.149 14.878 10.904 1.00 92.19 119 PRO A C 1
ATOM 876 O O . PRO A 1 119 ? -4.058 14.904 10.340 1.00 92.19 119 PRO A O 1
ATOM 879 N N . SER A 1 120 ? -6.215 14.304 10.338 1.00 92.62 120 SER A N 1
ATOM 880 C CA . SER A 1 120 ? -6.167 13.698 8.992 1.00 92.62 120 SER A CA 1
ATOM 881 C C . SER A 1 120 ? -5.854 14.729 7.899 1.00 92.62 120 SER A C 1
ATOM 883 O O . SER A 1 120 ? -5.228 14.389 6.900 1.00 92.62 120 SER A O 1
ATOM 885 N N . ALA A 1 121 ? -6.185 16.007 8.112 1.00 91.69 121 ALA A N 1
ATOM 886 C CA . ALA A 1 121 ? -5.817 17.090 7.198 1.00 91.69 121 ALA A CA 1
ATOM 887 C C . ALA A 1 121 ? -4.294 17.264 7.031 1.00 91.69 121 ALA A C 1
ATOM 889 O O . ALA A 1 121 ? -3.854 17.734 5.984 1.00 91.69 121 ALA A O 1
ATOM 890 N N . ASP A 1 122 ? -3.505 16.853 8.028 1.00 92.56 122 ASP A N 1
ATOM 891 C CA . ASP A 1 122 ? -2.041 16.901 7.982 1.00 92.56 122 ASP A CA 1
ATOM 892 C C . ASP A 1 122 ? -1.442 15.633 7.349 1.00 92.56 122 ASP A C 1
ATOM 894 O O . ASP A 1 122 ? -0.227 15.554 7.142 1.00 92.56 122 ASP A O 1
ATOM 898 N N . PHE A 1 123 ? -2.266 14.615 7.063 1.00 93.50 123 PHE A N 1
ATOM 899 C CA . PHE A 1 123 ? -1.798 13.367 6.476 1.00 93.50 123 PHE A CA 1
ATOM 900 C C . PHE A 1 123 ? -1.366 13.604 5.020 1.00 93.50 123 PHE A C 1
ATOM 902 O O . PHE A 1 123 ? -2.157 14.097 4.208 1.00 93.50 123 PHE A O 1
ATOM 909 N N . PRO A 1 124 ? -0.116 13.270 4.658 1.00 88.56 124 PRO A N 1
ATOM 910 C CA . PRO A 1 124 ? 0.393 13.555 3.328 1.00 88.56 124 PRO A CA 1
ATOM 911 C C . PRO A 1 124 ? -0.301 12.678 2.286 1.00 88.56 124 PRO A C 1
ATOM 913 O O . PRO A 1 124 ? -0.479 11.478 2.486 1.00 88.56 124 PRO A O 1
ATOM 916 N N . ARG A 1 125 ? -0.662 13.284 1.152 1.00 77.50 125 ARG A N 1
ATOM 917 C CA . ARG A 1 125 ? -1.257 12.589 0.006 1.00 77.50 125 ARG A CA 1
ATOM 918 C C . ARG A 1 125 ? -0.302 12.621 -1.171 1.00 77.50 125 ARG A C 1
ATOM 920 O O . ARG A 1 125 ? 0.191 13.693 -1.530 1.00 77.50 125 ARG A O 1
ATOM 927 N N . LEU A 1 126 ? -0.088 11.474 -1.808 1.00 74.00 126 LEU A N 1
ATOM 928 C CA . LEU A 1 126 ? 0.618 11.437 -3.083 1.00 74.00 126 LEU A CA 1
ATOM 929 C C . LEU A 1 126 ? -0.359 11.738 -4.224 1.00 74.00 126 LEU A C 1
ATOM 931 O O . LEU A 1 126 ? -1.275 10.969 -4.511 1.00 74.00 126 LEU A O 1
ATOM 935 N N . ALA A 1 127 ? -0.182 12.898 -4.862 1.00 66.94 127 ALA A N 1
ATOM 936 C CA . ALA A 1 127 ? -1.015 13.318 -5.984 1.00 66.94 127 ALA A CA 1
ATOM 937 C C . ALA A 1 127 ? -0.812 12.383 -7.190 1.00 66.94 127 ALA A C 1
ATOM 939 O O . ALA A 1 127 ? 0.315 12.131 -7.621 1.00 66.94 127 ALA A O 1
ATOM 940 N N . ALA A 1 128 ? -1.921 11.888 -7.741 1.00 64.81 128 ALA A N 1
ATOM 941 C CA . ALA A 1 128 ? -1.974 10.975 -8.883 1.00 64.81 128 ALA A CA 1
ATOM 942 C C . ALA A 1 128 ? -2.631 11.648 -10.090 1.00 64.81 128 ALA A C 1
ATOM 944 O O . ALA A 1 128 ? -3.589 11.133 -10.672 1.00 64.81 128 ALA A O 1
ATOM 945 N N . ASP A 1 129 ? -2.131 12.827 -10.441 1.00 68.44 129 ASP A N 1
ATOM 946 C CA . ASP A 1 129 ? -2.703 13.629 -11.513 1.00 68.44 129 ASP A CA 1
ATOM 947 C C . ASP A 1 129 ? -2.049 13.291 -12.857 1.00 68.44 129 ASP A C 1
ATOM 949 O O . ASP A 1 129 ? -0.879 12.916 -12.931 1.00 68.44 129 ASP A O 1
ATOM 953 N N . ASN A 1 130 ? -2.816 13.456 -13.937 1.00 73.75 130 ASN A N 1
ATOM 954 C CA . ASN A 1 130 ? -2.380 13.260 -15.321 1.00 73.75 130 ASN A CA 1
ATOM 955 C C . ASN A 1 130 ? -1.941 11.818 -15.656 1.00 73.75 130 ASN A C 1
ATOM 957 O O . ASN A 1 130 ? -0.755 11.492 -15.731 1.00 73.75 130 ASN A O 1
ATOM 961 N N . LYS A 1 131 ? -2.927 10.941 -15.894 1.00 78.56 131 LYS A N 1
ATOM 962 C CA . LYS A 1 131 ? -2.705 9.573 -16.388 1.00 78.56 131 LYS A CA 1
ATOM 963 C C . LYS A 1 131 ? -2.034 9.615 -17.766 1.00 78.56 131 LYS A C 1
ATOM 965 O O . LYS A 1 131 ? -2.624 10.116 -18.717 1.00 78.56 131 LYS A O 1
ATOM 970 N N . LEU A 1 132 ? -0.842 9.033 -17.876 1.00 78.56 132 LEU A N 1
ATOM 971 C CA . LEU A 1 132 ? -0.066 8.986 -19.118 1.00 78.56 132 LEU A CA 1
ATOM 972 C C . LEU A 1 132 ? -0.316 7.691 -19.895 1.00 78.56 132 LEU A C 1
ATOM 974 O O . LEU A 1 132 ? -0.565 7.719 -21.096 1.00 78.56 132 LEU A O 1
ATOM 978 N N . TRP A 1 133 ? -0.255 6.549 -19.210 1.00 82.69 133 TRP A N 1
ATOM 979 C CA . TRP A 1 133 ? -0.393 5.226 -19.820 1.00 82.69 133 TRP A CA 1
ATOM 980 C C . TRP A 1 133 ? -0.920 4.210 -18.807 1.00 82.69 133 TRP A C 1
ATOM 982 O O . TRP A 1 133 ? -0.872 4.427 -17.596 1.00 82.69 133 TRP A O 1
ATOM 992 N N . SER A 1 134 ? -1.450 3.093 -19.299 1.00 83.69 134 SER A N 1
ATOM 993 C CA . SER A 1 134 ? -1.933 1.988 -18.473 1.00 83.69 134 SER A CA 1
ATOM 994 C C . SER A 1 134 ? -1.773 0.676 -19.225 1.00 83.69 134 SER A C 1
ATOM 996 O O . SER A 1 134 ? -2.075 0.613 -20.415 1.00 83.69 134 SER A O 1
ATOM 998 N N . ILE A 1 135 ? -1.280 -0.346 -18.535 1.00 84.62 135 ILE A N 1
ATOM 999 C CA . ILE A 1 135 ? -1.076 -1.692 -19.063 1.00 84.62 135 ILE A CA 1
ATOM 1000 C C . ILE A 1 135 ? -1.829 -2.668 -18.179 1.00 84.62 135 ILE A C 1
ATOM 1002 O O . ILE A 1 135 ? -1.667 -2.644 -16.962 1.00 84.62 135 ILE A O 1
ATOM 1006 N N . THR A 1 136 ? -2.579 -3.570 -18.800 1.00 86.56 136 THR A N 1
ATOM 1007 C CA . THR A 1 136 ? -3.101 -4.755 -18.118 1.00 86.56 136 THR A CA 1
ATOM 1008 C C . THR A 1 136 ? -2.182 -5.928 -18.423 1.00 86.56 136 THR A C 1
ATOM 1010 O O . THR A 1 136 ? -1.961 -6.274 -19.583 1.00 86.56 136 THR A O 1
ATOM 1013 N N . PHE A 1 137 ? -1.611 -6.512 -17.380 1.00 86.44 137 PHE A N 1
ATOM 1014 C CA . PHE A 1 137 ? -0.801 -7.715 -17.451 1.00 86.44 137 PHE A CA 1
ATOM 1015 C C . PHE A 1 137 ? -1.683 -8.937 -17.182 1.00 86.44 137 PHE A C 1
ATOM 1017 O O . PHE A 1 137 ? -2.403 -8.940 -16.178 1.00 86.44 137 PHE A O 1
ATOM 1024 N N . PRO A 1 138 ? -1.589 -9.989 -18.014 1.00 88.81 138 PRO A N 1
ATOM 1025 C CA . PRO A 1 138 ? -2.206 -11.273 -17.711 1.00 88.81 138 PRO A CA 1
ATOM 1026 C C . PRO A 1 138 ? -1.703 -11.850 -16.383 1.00 88.81 138 PRO A C 1
ATOM 1028 O O . PRO A 1 138 ? -0.642 -11.458 -15.880 1.00 88.81 138 PRO A O 1
ATOM 1031 N N . ASP A 1 139 ? -2.446 -12.819 -15.846 1.00 88.38 139 ASP A N 1
ATOM 1032 C CA . ASP A 1 139 ? -2.090 -13.500 -14.599 1.00 88.38 139 ASP A CA 1
ATOM 1033 C C . ASP A 1 139 ? -0.634 -13.995 -14.608 1.00 88.38 139 ASP A C 1
ATOM 1035 O O . ASP A 1 139 ? -0.141 -14.563 -15.585 1.00 88.38 139 ASP A O 1
ATOM 1039 N N . GLY A 1 140 ? 0.082 -13.716 -13.520 1.00 88.06 140 GLY A N 1
ATOM 1040 C CA . GLY A 1 140 ? 1.485 -14.076 -13.328 1.00 88.06 140 GLY A CA 1
ATOM 1041 C C . GLY A 1 140 ? 2.505 -13.285 -14.159 1.00 88.06 140 GLY A C 1
ATOM 1042 O O . GLY A 1 140 ? 3.680 -13.271 -13.786 1.00 88.06 140 GLY A O 1
ATOM 1043 N N . VAL A 1 141 ? 2.113 -12.578 -15.227 1.00 91.50 141 VAL A N 1
ATOM 1044 C CA . VAL A 1 141 ? 3.063 -11.874 -16.113 1.00 91.50 141 VAL A CA 1
ATOM 1045 C C . VAL A 1 141 ? 3.751 -10.719 -15.389 1.00 91.50 141 VAL A C 1
ATOM 1047 O O . VAL A 1 141 ? 4.968 -10.571 -15.496 1.00 91.50 141 VAL A O 1
ATOM 1050 N N . PHE A 1 142 ? 3.014 -9.934 -14.596 1.00 89.94 142 PHE A N 1
ATOM 1051 C CA . PHE A 1 142 ? 3.616 -8.862 -13.795 1.00 89.94 142 PHE A CA 1
ATOM 1052 C C . PHE A 1 142 ? 4.650 -9.418 -12.805 1.00 89.94 142 PHE A C 1
ATOM 1054 O O . PHE A 1 142 ? 5.765 -8.905 -12.714 1.00 89.94 142 PHE A O 1
ATOM 1061 N N . ALA A 1 143 ? 4.306 -10.500 -12.100 1.00 90.81 143 ALA A N 1
ATOM 1062 C CA . ALA A 1 143 ? 5.201 -11.152 -11.150 1.00 90.81 143 ALA A CA 1
ATOM 1063 C C . ALA A 1 143 ? 6.445 -11.737 -11.839 1.00 90.81 143 ALA A C 1
ATOM 1065 O O . ALA A 1 143 ? 7.556 -11.596 -11.329 1.00 90.81 143 ALA A O 1
ATOM 1066 N N . TYR A 1 144 ? 6.283 -12.335 -13.022 1.00 94.25 144 TYR A N 1
ATOM 1067 C CA . TYR A 1 144 ? 7.392 -12.837 -13.831 1.00 94.25 144 TYR A CA 1
ATOM 1068 C C . TYR A 1 144 ? 8.332 -11.715 -14.293 1.00 94.25 144 TYR A C 1
ATOM 1070 O O . TYR A 1 144 ? 9.549 -11.852 -14.175 1.00 94.25 144 TYR A O 1
ATOM 1078 N N . LEU A 1 145 ? 7.783 -10.604 -14.792 1.00 93.81 145 LEU A N 1
ATOM 1079 C CA . LEU A 1 145 ? 8.562 -9.469 -15.285 1.00 93.81 145 LEU A CA 1
ATOM 1080 C C . LEU A 1 145 ? 9.210 -8.688 -14.137 1.00 93.81 145 LEU A C 1
ATOM 1082 O O . LEU A 1 145 ? 10.434 -8.658 -14.010 1.00 93.81 145 LEU A O 1
ATOM 1086 N N . ILE A 1 146 ? 8.388 -8.058 -13.296 1.00 91.81 146 ILE A N 1
ATOM 1087 C CA . ILE A 1 146 ? 8.836 -7.132 -12.253 1.00 91.81 146 ILE A CA 1
ATOM 1088 C C . ILE A 1 146 ? 9.447 -7.900 -11.083 1.00 91.81 146 ILE A C 1
ATOM 1090 O O . ILE A 1 146 ? 10.584 -7.630 -10.692 1.00 91.81 146 ILE A O 1
ATOM 1094 N N . GLY A 1 147 ? 8.734 -8.901 -10.564 1.00 91.94 147 GLY A N 1
ATOM 1095 C CA . GLY A 1 147 ? 9.232 -9.748 -9.480 1.00 91.94 147 GLY A CA 1
ATOM 1096 C C . GLY A 1 147 ? 10.468 -10.542 -9.902 1.00 91.94 147 GLY A C 1
ATOM 1097 O O . GLY A 1 147 ? 11.479 -10.526 -9.205 1.00 91.94 147 GLY A O 1
ATOM 1098 N N . GLY A 1 148 ? 10.448 -11.147 -11.090 1.00 94.44 148 GLY A N 1
ATOM 1099 C CA . GLY A 1 148 ? 11.573 -11.928 -11.606 1.00 94.44 148 GLY A CA 1
ATOM 1100 C C . GLY A 1 148 ? 12.835 -11.119 -11.921 1.00 94.44 148 GLY A C 1
ATOM 1101 O O . GLY A 1 148 ? 13.901 -11.725 -12.025 1.00 94.44 148 GLY A O 1
ATOM 1102 N N . ALA A 1 149 ? 12.740 -9.793 -12.087 1.00 94.94 149 ALA A N 1
ATOM 1103 C CA . ALA A 1 149 ? 13.893 -8.895 -12.207 1.00 94.94 149 ALA A CA 1
ATOM 1104 C C . ALA A 1 149 ? 14.335 -8.297 -10.856 1.00 94.94 149 ALA A C 1
ATOM 1106 O O . ALA A 1 149 ? 15.506 -7.955 -10.698 1.00 94.94 149 ALA A O 1
ATOM 1107 N N . SER A 1 150 ? 13.425 -8.199 -9.880 1.00 93.69 150 SER A N 1
ATOM 1108 C CA . SER A 1 150 ? 13.601 -7.474 -8.610 1.00 93.69 150 SER A CA 1
ATOM 1109 C C . SER A 1 150 ? 14.850 -7.864 -7.805 1.00 93.69 150 SER A C 1
ATOM 1111 O O . SER A 1 150 ? 15.461 -7.004 -7.168 1.00 93.69 150 SER A O 1
ATOM 1113 N N . ASP A 1 151 ? 15.287 -9.123 -7.889 1.00 91.12 151 ASP A N 1
ATOM 1114 C CA . ASP A 1 151 ? 16.452 -9.635 -7.158 1.00 91.12 151 ASP A CA 1
ATOM 1115 C C . ASP A 1 151 ? 17.767 -8.964 -7.555 1.00 91.12 151 ASP A C 1
ATOM 1117 O O . ASP A 1 151 ? 18.721 -8.973 -6.780 1.00 91.12 151 ASP A O 1
ATOM 1121 N N . ALA A 1 152 ? 17.839 -8.385 -8.754 1.00 95.25 152 ALA A N 1
ATOM 1122 C CA . ALA A 1 152 ? 19.022 -7.678 -9.219 1.00 95.25 152 ALA A CA 1
ATOM 1123 C C . ALA A 1 152 ? 19.003 -6.180 -8.891 1.00 95.25 152 ALA A C 1
ATOM 1125 O O . ALA A 1 152 ? 19.923 -5.489 -9.304 1.00 95.25 152 ALA A O 1
ATOM 1126 N N . MET A 1 153 ? 18.001 -5.654 -8.176 1.00 93.81 153 MET A N 1
ATOM 1127 C CA . MET A 1 153 ? 17.996 -4.246 -7.764 1.00 93.81 153 MET A CA 1
ATOM 1128 C C . MET A 1 153 ? 19.149 -3.925 -6.810 1.00 93.81 153 MET A C 1
ATOM 1130 O O . MET A 1 153 ? 19.444 -4.682 -5.882 1.00 93.81 153 MET A O 1
ATOM 1134 N N . SER A 1 154 ? 19.747 -2.751 -6.998 1.00 91.81 154 SER A N 1
ATOM 1135 C CA . SER A 1 154 ? 20.714 -2.196 -6.056 1.00 91.81 154 SER A CA 1
ATOM 1136 C C . SER A 1 154 ? 20.063 -1.898 -4.702 1.00 91.81 154 SER A C 1
ATOM 1138 O O . SER A 1 154 ? 18.865 -1.616 -4.588 1.00 91.81 154 SER A O 1
ATOM 1140 N N . THR A 1 155 ? 20.883 -1.951 -3.655 1.00 89.19 155 THR A N 1
ATOM 1141 C CA . THR A 1 155 ? 20.537 -1.466 -2.314 1.00 89.19 155 THR A CA 1
ATOM 1142 C C . THR A 1 155 ? 21.345 -0.234 -1.918 1.00 89.19 155 THR A C 1
ATOM 1144 O O . THR A 1 155 ? 21.183 0.257 -0.807 1.00 89.19 155 THR A O 1
ATOM 11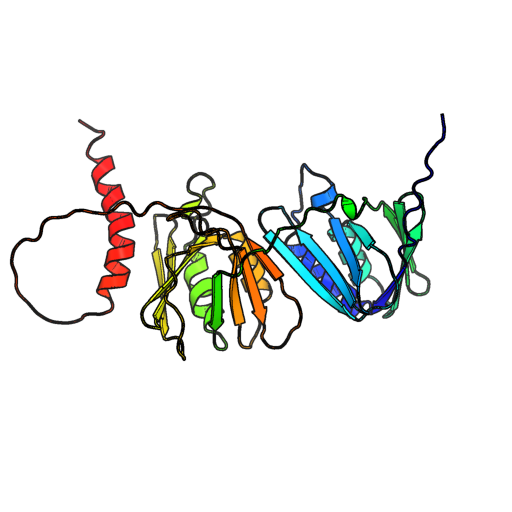47 N N . GLU A 1 156 ? 22.248 0.230 -2.784 1.00 87.12 156 GLU A N 1
ATOM 1148 C CA . GLU A 1 156 ? 23.088 1.399 -2.540 1.00 87.12 156 GLU A CA 1
ATOM 1149 C C . GLU A 1 156 ? 22.295 2.690 -2.768 1.00 87.12 156 GLU A C 1
ATOM 1151 O O . GLU A 1 156 ? 21.882 3.000 -3.886 1.00 87.12 156 GLU A O 1
ATOM 1156 N N . GLU A 1 157 ? 22.131 3.494 -1.721 1.00 77.62 157 GLU A N 1
ATOM 1157 C CA . GLU A 1 157 ? 21.382 4.760 -1.770 1.00 77.62 157 GLU A CA 1
ATOM 1158 C C . GLU A 1 157 ? 21.992 5.784 -2.743 1.00 77.62 157 GLU A C 1
ATOM 1160 O O . GLU A 1 157 ? 21.282 6.558 -3.381 1.00 77.62 157 GLU A O 1
ATOM 1165 N N . THR A 1 158 ? 23.313 5.750 -2.942 1.00 82.56 158 THR A N 1
ATOM 1166 C CA . THR A 1 158 ? 24.024 6.684 -3.833 1.00 82.56 158 THR A CA 1
ATOM 1167 C C . THR A 1 158 ? 23.788 6.411 -5.321 1.00 82.56 158 THR A C 1
ATOM 1169 O O . THR A 1 158 ? 24.021 7.287 -6.157 1.00 82.56 158 THR A O 1
ATOM 1172 N N . ARG A 1 159 ? 23.310 5.212 -5.677 1.00 81.88 159 ARG A N 1
ATOM 1173 C CA . ARG A 1 159 ? 23.011 4.800 -7.057 1.00 81.88 159 ARG A CA 1
ATOM 1174 C C . ARG A 1 159 ? 21.508 4.625 -7.241 1.00 81.88 159 ARG A C 1
ATOM 1176 O O . ARG A 1 159 ? 21.053 3.593 -7.718 1.00 81.88 159 ARG A O 1
ATOM 1183 N N . TYR A 1 160 ? 20.742 5.658 -6.892 1.00 79.12 160 TYR A N 1
ATOM 1184 C CA . TYR A 1 160 ? 19.274 5.643 -6.885 1.00 79.12 160 TYR A CA 1
ATOM 1185 C C . TYR A 1 160 ? 18.630 5.141 -8.191 1.00 79.12 160 TYR A C 1
ATOM 1187 O O . TYR A 1 160 ? 17.627 4.440 -8.147 1.00 79.12 160 TYR A O 1
ATOM 1195 N N . TYR A 1 161 ? 19.236 5.396 -9.354 1.00 78.81 161 TYR A N 1
ATOM 1196 C CA . TYR A 1 161 ? 18.747 4.912 -10.656 1.00 78.81 161 TYR A CA 1
ATOM 1197 C C . TYR A 1 161 ? 18.881 3.387 -10.855 1.00 78.81 161 TYR A C 1
ATOM 1199 O O . TYR A 1 161 ? 18.418 2.855 -11.860 1.00 78.81 161 TYR A O 1
ATOM 1207 N N . LEU A 1 162 ? 19.535 2.679 -9.931 1.00 87.88 162 LEU A N 1
ATOM 1208 C CA . LEU A 1 162 ? 19.600 1.216 -9.871 1.00 87.88 162 LEU A CA 1
ATOM 1209 C C . LEU A 1 162 ? 18.712 0.625 -8.767 1.00 87.88 162 LEU A C 1
ATOM 1211 O O . LEU A 1 162 ? 18.577 -0.597 -8.673 1.00 87.88 162 LEU A O 1
ATOM 1215 N N . ASN A 1 163 ? 18.106 1.473 -7.934 1.00 88.06 163 ASN A N 1
ATOM 1216 C CA . ASN A 1 163 ? 17.239 1.070 -6.828 1.00 88.06 163 ASN A CA 1
ATOM 1217 C C . ASN A 1 163 ? 15.804 0.871 -7.332 1.00 88.06 163 ASN A C 1
ATOM 1219 O O . ASN A 1 163 ? 14.855 1.457 -6.813 1.00 88.06 163 ASN A O 1
ATOM 1223 N N . GLY A 1 164 ? 15.652 0.066 -8.380 1.00 89.38 164 GLY A N 1
ATOM 1224 C CA . GLY A 1 164 ? 14.376 -0.142 -9.041 1.00 89.38 164 GLY A CA 1
ATOM 1225 C C . GLY A 1 164 ? 14.452 -1.124 -10.203 1.00 89.38 164 GLY A C 1
ATOM 1226 O O . GLY A 1 164 ? 15.532 -1.544 -10.626 1.00 89.38 164 GLY A O 1
ATOM 1227 N N . VAL A 1 165 ? 13.284 -1.469 -10.735 1.00 91.44 165 VAL A N 1
ATOM 1228 C CA . VAL A 1 165 ? 13.145 -2.257 -11.963 1.00 91.44 165 VAL A CA 1
ATOM 1229 C C . VAL A 1 165 ? 12.825 -1.301 -13.102 1.00 91.44 165 VAL A C 1
ATOM 1231 O O . VAL A 1 165 ? 11.843 -0.570 -13.042 1.00 91.44 165 VAL A O 1
ATOM 1234 N N . CYS A 1 166 ? 13.637 -1.299 -14.151 1.00 90.50 166 CYS A N 1
ATOM 1235 C CA . CYS A 1 166 ? 13.351 -0.550 -15.364 1.00 90.50 166 CYS A CA 1
ATOM 1236 C C . CYS A 1 166 ? 12.378 -1.339 -16.247 1.00 90.50 166 CYS A C 1
ATOM 1238 O O . CYS A 1 166 ? 12.715 -2.440 -16.675 1.00 90.50 166 CYS A O 1
ATOM 1240 N N . LEU A 1 167 ? 11.198 -0.782 -16.511 1.00 90.25 167 LEU A N 1
ATOM 1241 C CA . LEU A 1 167 ? 10.197 -1.312 -17.431 1.00 90.25 167 LEU A CA 1
ATOM 1242 C C . LEU A 1 167 ? 10.187 -0.477 -18.715 1.00 90.25 167 LEU A C 1
ATOM 1244 O O . LEU A 1 167 ? 10.115 0.748 -18.660 1.00 90.25 167 LEU A O 1
ATOM 1248 N N . GLU A 1 168 ? 10.207 -1.133 -19.866 1.00 88.62 168 GLU A N 1
ATOM 1249 C CA . GLU A 1 168 ? 9.905 -0.523 -21.161 1.00 88.62 168 GLU A CA 1
ATOM 1250 C C . GLU A 1 168 ? 8.923 -1.405 -21.931 1.00 88.62 168 GLU A C 1
ATOM 1252 O O . GLU A 1 168 ? 8.932 -2.630 -21.774 1.00 88.62 168 GLU A O 1
ATOM 1257 N N . VAL A 1 169 ? 8.075 -0.782 -22.751 1.00 91.25 169 VAL A N 1
ATOM 1258 C CA . VAL A 1 169 ? 7.209 -1.495 -23.696 1.00 91.25 169 VAL A CA 1
ATOM 1259 C C . VAL A 1 169 ? 7.431 -0.926 -25.079 1.00 91.25 169 VAL A C 1
ATOM 1261 O O . VAL A 1 169 ? 7.360 0.288 -25.268 1.00 91.25 169 VAL A O 1
ATOM 1264 N N . LYS A 1 170 ? 7.713 -1.802 -26.036 1.00 90.31 170 LYS A N 1
ATOM 1265 C CA . LYS A 1 170 ? 7.896 -1.418 -27.428 1.00 90.31 170 LYS A CA 1
ATOM 1266 C C . LYS A 1 170 ? 7.345 -2.495 -28.345 1.00 90.31 170 LYS A C 1
ATOM 1268 O O . LYS A 1 170 ? 7.665 -3.664 -28.144 1.00 90.31 170 LYS A O 1
ATOM 1273 N N . ASP A 1 171 ? 6.542 -2.108 -29.331 1.00 90.62 171 ASP A N 1
ATOM 1274 C CA . ASP A 1 171 ? 6.002 -3.026 -30.343 1.00 90.62 171 ASP A CA 1
ATOM 1275 C C . ASP A 1 171 ? 5.263 -4.231 -29.702 1.00 90.62 171 ASP A C 1
ATOM 1277 O O . ASP A 1 171 ? 5.365 -5.370 -30.152 1.00 90.62 171 ASP A O 1
ATOM 1281 N N . GLY A 1 172 ? 4.549 -3.991 -28.591 1.00 90.50 172 GLY A N 1
ATOM 1282 C CA . GLY A 1 172 ? 3.831 -5.025 -27.828 1.00 90.50 172 GLY A CA 1
ATOM 1283 C C . GLY A 1 172 ? 4.711 -5.926 -26.947 1.00 90.50 172 GLY A C 1
ATOM 1284 O O . GLY A 1 172 ? 4.200 -6.840 -26.301 1.00 90.50 172 GLY A O 1
ATOM 1285 N N . VAL A 1 173 ? 6.018 -5.676 -26.870 1.00 93.56 173 VAL A N 1
ATOM 1286 C CA . VAL A 1 173 ? 6.961 -6.440 -26.043 1.00 93.56 173 VAL A CA 1
ATOM 1287 C C . VAL A 1 173 ? 7.309 -5.649 -24.788 1.00 93.56 173 VAL A C 1
ATOM 1289 O O . VAL A 1 173 ? 7.821 -4.534 -24.875 1.00 93.56 173 VAL A O 1
ATOM 1292 N N . ALA A 1 174 ? 7.068 -6.235 -23.614 1.00 93.81 174 ALA A N 1
ATOM 1293 C CA . ALA A 1 174 ? 7.479 -5.675 -22.333 1.00 93.81 174 ALA A CA 1
ATOM 1294 C C . ALA A 1 174 ? 8.810 -6.262 -21.871 1.00 93.81 174 ALA A C 1
ATOM 1296 O O . ALA A 1 174 ? 8.985 -7.484 -21.844 1.00 93.81 174 ALA A O 1
ATOM 1297 N N . ILE A 1 175 ? 9.726 -5.389 -21.457 1.00 94.38 175 ILE A N 1
ATOM 1298 C CA . ILE A 1 175 ? 11.039 -5.755 -20.927 1.00 94.38 175 ILE A CA 1
ATOM 1299 C C . ILE A 1 175 ? 11.201 -5.126 -19.545 1.00 94.38 175 ILE A C 1
ATOM 1301 O O . ILE A 1 175 ? 11.119 -3.909 -19.393 1.00 94.38 175 ILE A O 1
ATOM 1305 N N . ALA A 1 176 ? 11.461 -5.961 -18.541 1.00 95.31 176 ALA A N 1
ATOM 1306 C CA . ALA A 1 176 ? 11.762 -5.556 -17.174 1.00 95.31 176 ALA A CA 1
ATOM 1307 C C . ALA A 1 176 ? 13.217 -5.902 -16.840 1.00 95.31 176 ALA A C 1
ATOM 1309 O O . ALA A 1 176 ? 13.620 -7.059 -16.938 1.00 95.31 176 ALA A O 1
ATOM 1310 N N . THR A 1 177 ? 14.017 -4.909 -16.452 1.00 95.19 177 THR A N 1
ATOM 1311 C CA . THR A 1 177 ? 15.455 -5.069 -16.201 1.00 95.19 177 THR A CA 1
ATOM 1312 C C . THR A 1 177 ? 15.869 -4.434 -14.879 1.00 95.19 177 THR A C 1
ATOM 1314 O O . THR A 1 177 ? 15.527 -3.287 -14.612 1.00 95.19 177 THR A O 1
ATOM 1317 N N . ALA A 1 178 ? 16.669 -5.137 -14.079 1.00 95.44 178 ALA A N 1
ATOM 1318 C CA . ALA A 1 178 ? 17.316 -4.575 -12.893 1.00 95.44 178 ALA A CA 1
ATOM 1319 C C . ALA A 1 178 ? 18.792 -4.992 -12.814 1.00 95.44 178 ALA A C 1
ATOM 1321 O O . ALA A 1 178 ? 19.201 -6.024 -13.358 1.00 95.44 178 ALA A O 1
ATOM 1322 N N . THR A 1 179 ? 19.607 -4.169 -12.156 1.00 93.50 179 THR A N 1
ATOM 1323 C CA . THR A 1 179 ? 21.034 -4.429 -11.935 1.00 93.50 179 THR A CA 1
ATOM 1324 C C . THR A 1 179 ? 21.552 -3.681 -10.713 1.00 93.50 179 THR A C 1
ATOM 1326 O O . THR A 1 179 ? 21.166 -2.544 -10.466 1.00 93.50 179 THR A O 1
ATOM 1329 N N . ASP A 1 180 ? 22.480 -4.299 -9.990 1.00 92.25 180 ASP A N 1
ATOM 1330 C CA . ASP A 1 180 ? 23.238 -3.699 -8.887 1.00 92.25 180 ASP A CA 1
ATOM 1331 C C . ASP A 1 180 ? 24.636 -3.233 -9.357 1.00 92.25 180 ASP A C 1
ATOM 1333 O O . ASP A 1 180 ? 25.443 -2.688 -8.604 1.00 92.25 180 ASP A O 1
ATOM 1337 N N . GLY A 1 181 ? 24.937 -3.402 -10.650 1.00 88.94 181 GLY A N 1
ATOM 1338 C CA . GLY A 1 181 ? 26.252 -3.177 -11.249 1.00 88.94 181 GLY A CA 1
ATOM 1339 C C . GLY A 1 181 ? 27.189 -4.390 -11.208 1.00 88.94 181 GLY A C 1
ATOM 1340 O O . GLY A 1 181 ? 28.221 -4.358 -11.880 1.00 88.94 181 GLY A O 1
ATOM 1341 N N . HIS A 1 182 ? 26.832 -5.456 -10.489 1.00 90.00 182 HIS A N 1
ATOM 1342 C CA . HIS A 1 182 ? 27.556 -6.731 -10.461 1.00 90.00 182 HIS A CA 1
ATOM 1343 C C . HIS A 1 182 ? 26.851 -7.801 -11.290 1.00 90.00 182 HIS A C 1
ATOM 1345 O O . HIS A 1 182 ? 27.492 -8.528 -12.048 1.00 90.00 182 HIS A O 1
ATOM 1351 N N . ARG A 1 183 ? 25.527 -7.862 -11.175 1.00 92.12 183 ARG A N 1
ATOM 1352 C CA . ARG A 1 183 ? 24.647 -8.759 -11.925 1.00 92.12 183 ARG A CA 1
ATOM 1353 C C . ARG A 1 183 ? 23.542 -7.964 -12.596 1.00 92.12 183 ARG A C 1
ATOM 1355 O O . ARG A 1 183 ? 23.214 -6.854 -12.185 1.00 92.12 183 ARG A O 1
ATOM 1362 N N . LEU A 1 184 ? 22.972 -8.540 -13.643 1.00 94.56 184 LEU A N 1
ATOM 1363 C CA . LEU A 1 184 ? 21.852 -7.967 -14.369 1.00 94.56 184 LEU A CA 1
ATOM 1364 C C . LEU A 1 184 ? 20.851 -9.069 -14.665 1.00 94.56 184 LEU A C 1
ATOM 1366 O O . LEU A 1 184 ? 21.231 -10.139 -15.141 1.00 94.56 184 LEU A O 1
ATOM 1370 N N . VAL A 1 185 ? 19.584 -8.790 -14.392 1.00 97.12 185 VAL A N 1
ATOM 1371 C CA . VAL A 1 185 ? 18.473 -9.666 -14.747 1.00 97.12 185 VAL A CA 1
ATOM 1372 C C . VAL A 1 185 ? 17.550 -8.889 -15.666 1.00 97.12 185 VAL A C 1
ATOM 1374 O O . VAL A 1 185 ? 17.204 -7.746 -15.378 1.00 97.12 185 VAL A O 1
ATOM 1377 N N . SER A 1 186 ? 17.178 -9.516 -16.777 1.00 96.50 186 SER A N 1
ATOM 1378 C CA . SER A 1 186 ? 16.213 -8.990 -17.734 1.00 96.50 186 SER A CA 1
ATOM 1379 C C . SER A 1 186 ? 15.162 -10.062 -18.006 1.00 96.50 186 SER A C 1
ATOM 1381 O O . SER A 1 186 ? 15.495 -11.238 -18.179 1.00 96.50 186 SER A O 1
ATOM 1383 N N . ARG A 1 187 ? 13.895 -9.663 -17.975 1.00 97.56 187 ARG A N 1
ATOM 1384 C CA . ARG A 1 187 ? 12.725 -10.503 -18.221 1.00 97.56 187 ARG A CA 1
ATOM 1385 C C . ARG A 1 187 ? 11.924 -9.879 -19.347 1.00 97.56 187 ARG A C 1
ATOM 1387 O O . ARG A 1 187 ? 11.744 -8.665 -19.371 1.00 97.56 187 ARG A O 1
ATOM 1394 N N . THR A 1 188 ? 11.429 -10.715 -20.248 1.00 96.44 188 THR A N 1
ATOM 1395 C CA . THR A 1 188 ? 10.710 -10.272 -21.442 1.00 96.44 188 THR A CA 1
ATOM 1396 C C . THR A 1 188 ? 9.427 -11.065 -21.591 1.00 96.44 188 THR A C 1
ATOM 1398 O O . THR A 1 188 ? 9.428 -12.278 -21.379 1.00 96.44 188 THR A O 1
ATOM 1401 N N . SER A 1 189 ? 8.347 -10.383 -21.957 1.00 95.19 189 SER A N 1
ATOM 1402 C CA . SER A 1 189 ? 7.067 -11.003 -22.285 1.00 95.19 189 SER A CA 1
ATOM 1403 C C . SER A 1 189 ? 6.391 -10.230 -23.402 1.00 95.19 189 SER A C 1
ATOM 1405 O O . SER A 1 189 ? 6.368 -9.000 -23.386 1.00 95.19 189 SER A O 1
ATOM 1407 N N . ASN A 1 190 ? 5.770 -10.960 -24.321 1.00 93.31 190 ASN A N 1
ATOM 1408 C CA . ASN A 1 190 ? 4.810 -10.370 -25.241 1.00 93.31 190 ASN A CA 1
ATOM 1409 C C . ASN A 1 190 ? 3.551 -10.015 -24.450 1.00 93.31 190 ASN A C 1
ATOM 1411 O O . ASN A 1 190 ? 3.101 -10.800 -23.609 1.00 93.31 190 ASN A O 1
ATOM 1415 N N . LEU A 1 191 ? 3.008 -8.830 -24.695 1.00 88.50 191 LEU A N 1
ATOM 1416 C CA . LEU A 1 191 ? 1.734 -8.396 -24.150 1.00 88.50 191 LEU A CA 1
ATOM 1417 C C . LEU A 1 191 ? 0.668 -8.493 -25.245 1.00 88.50 191 LEU A C 1
ATOM 1419 O O . LEU A 1 191 ? 0.925 -8.194 -26.409 1.00 88.50 191 LEU A O 1
ATOM 1423 N N . ALA A 1 192 ? -0.528 -8.948 -24.881 1.00 79.38 192 ALA A N 1
ATOM 1424 C CA . ALA A 1 192 ? -1.637 -9.045 -25.819 1.00 79.38 192 ALA A CA 1
ATOM 1425 C C . ALA A 1 192 ? -2.334 -7.684 -25.986 1.00 79.38 192 ALA A C 1
ATOM 1427 O O . ALA A 1 192 ? -2.505 -6.942 -25.020 1.00 79.38 192 ALA A O 1
ATOM 1428 N N . GLY A 1 193 ? -2.797 -7.397 -27.204 1.00 74.69 193 GLY A N 1
ATOM 1429 C CA . GLY A 1 193 ? -3.578 -6.200 -27.522 1.00 74.69 193 GLY A CA 1
ATOM 1430 C C . GLY A 1 193 ? -2.750 -5.006 -28.006 1.00 74.69 193 GLY A C 1
ATOM 1431 O O . GLY A 1 193 ? -1.524 -5.043 -28.074 1.00 74.69 193 GLY A O 1
ATOM 1432 N N . ALA A 1 194 ? -3.450 -3.936 -28.385 1.00 71.69 194 ALA A N 1
ATOM 1433 C CA .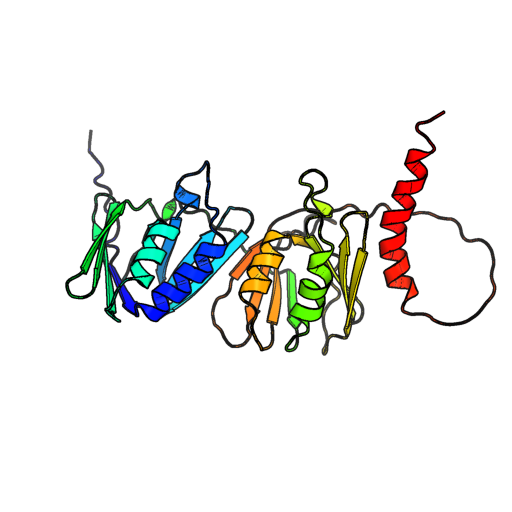 ALA A 1 194 ? -2.836 -2.690 -28.830 1.00 71.69 194 ALA A CA 1
ATOM 1434 C C . ALA A 1 194 ? -2.393 -1.866 -27.612 1.00 71.69 194 ALA A C 1
ATOM 1436 O O . ALA A 1 194 ? -3.163 -1.074 -27.069 1.00 71.69 194 ALA A O 1
ATOM 1437 N N . ILE A 1 195 ? -1.159 -2.085 -27.164 1.00 80.00 195 ILE A N 1
ATOM 1438 C CA . ILE A 1 195 ? -0.551 -1.352 -26.050 1.00 80.00 195 ILE A CA 1
ATOM 1439 C C . ILE A 1 195 ? 0.381 -0.295 -26.631 1.00 80.00 195 ILE A C 1
ATOM 1441 O O . ILE A 1 195 ? 1.215 -0.597 -27.481 1.00 80.00 195 ILE A O 1
ATOM 1445 N N . ALA A 1 196 ? 0.214 0.951 -26.189 1.00 81.62 196 ALA A N 1
ATOM 1446 C CA . ALA A 1 196 ? 1.087 2.041 -26.600 1.00 81.62 196 ALA A CA 1
ATOM 1447 C C . ALA A 1 196 ? 2.527 1.783 -26.141 1.00 81.62 196 ALA A C 1
ATOM 1449 O O . ALA A 1 196 ? 2.751 1.245 -25.055 1.00 81.62 196 ALA A O 1
ATOM 1450 N N . ASP A 1 197 ? 3.493 2.220 -26.944 1.00 86.75 197 ASP A N 1
ATOM 1451 C CA . ASP A 1 197 ? 4.894 2.212 -26.543 1.00 86.75 197 ASP A CA 1
ATOM 1452 C C . ASP A 1 197 ? 5.089 3.050 -25.275 1.00 86.75 197 ASP A C 1
ATOM 1454 O O . ASP A 1 197 ? 4.581 4.168 -25.139 1.00 86.75 197 ASP A O 1
ATOM 1458 N N . ILE A 1 198 ? 5.879 2.513 -24.352 1.00 83.69 198 ILE A N 1
ATOM 1459 C CA . ILE A 1 198 ? 6.230 3.157 -23.094 1.00 83.69 198 ILE A CA 1
ATOM 1460 C C . ILE A 1 198 ? 7.740 3.279 -23.054 1.00 83.69 198 ILE A C 1
ATOM 1462 O O . ILE A 1 198 ? 8.474 2.288 -23.011 1.00 83.69 198 ILE A O 1
ATOM 1466 N N . ALA A 1 199 ? 8.204 4.528 -23.050 1.00 82.19 199 ALA A N 1
ATOM 1467 C CA . ALA A 1 199 ? 9.606 4.835 -22.826 1.00 82.19 199 ALA A CA 1
ATOM 1468 C C . ALA A 1 199 ? 10.071 4.251 -21.478 1.00 82.19 199 ALA A C 1
ATOM 1470 O O . ALA A 1 199 ? 9.270 4.188 -20.545 1.00 82.19 199 ALA A O 1
ATOM 1471 N N . PRO A 1 200 ? 11.357 3.879 -21.337 1.00 82.06 200 PRO A N 1
ATOM 1472 C CA . PRO A 1 200 ? 11.839 3.254 -20.117 1.00 82.06 200 PRO A CA 1
ATOM 1473 C C . PRO A 1 200 ? 11.522 4.079 -18.881 1.00 82.06 200 PRO A C 1
ATOM 1475 O O . PRO A 1 200 ? 11.866 5.261 -18.800 1.00 82.06 200 PRO A O 1
ATOM 1478 N N . VAL A 1 201 ? 10.915 3.415 -17.911 1.00 83.56 201 VAL A N 1
ATOM 1479 C CA . VAL A 1 201 ? 10.549 3.968 -16.615 1.00 83.56 201 VAL A CA 1
ATOM 1480 C C . VAL A 1 201 ? 11.153 3.095 -15.527 1.00 83.56 201 VAL A C 1
ATOM 1482 O O . VAL A 1 201 ? 11.173 1.874 -15.650 1.00 83.56 201 VAL A O 1
ATOM 1485 N N . ILE A 1 202 ? 11.684 3.705 -14.471 1.00 83.12 202 ILE A N 1
ATOM 1486 C CA . ILE A 1 202 ? 12.190 2.969 -13.311 1.00 83.12 202 ILE A CA 1
ATOM 1487 C C . ILE A 1 202 ? 11.073 2.911 -12.275 1.00 83.12 202 ILE A C 1
ATOM 1489 O O . ILE A 1 202 ? 10.594 3.944 -11.821 1.00 83.12 202 ILE A O 1
ATOM 1493 N N . ILE A 1 203 ? 10.675 1.698 -11.909 1.00 87.31 203 IL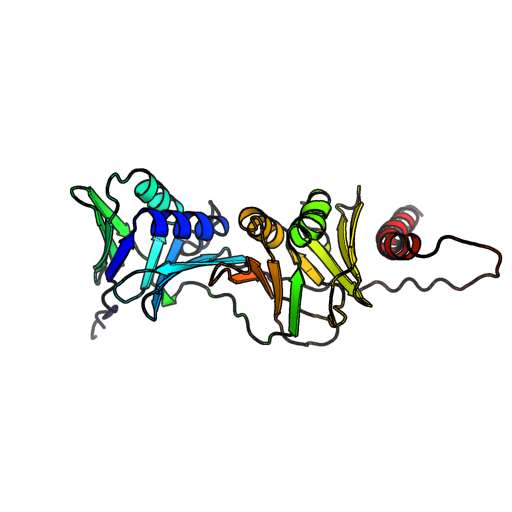E A N 1
ATOM 1494 C CA . ILE A 1 203 ? 9.780 1.421 -10.789 1.00 87.31 203 ILE A CA 1
ATOM 1495 C C . ILE A 1 203 ? 10.645 1.357 -9.525 1.00 87.31 203 ILE A C 1
ATOM 1497 O O . ILE A 1 203 ? 11.486 0.452 -9.443 1.00 87.31 203 ILE A O 1
ATOM 1501 N N . PRO A 1 204 ? 10.483 2.274 -8.555 1.00 85.81 204 PRO A N 1
ATOM 1502 C CA . PRO A 1 204 ? 11.298 2.289 -7.346 1.00 85.81 204 PRO A CA 1
ATOM 1503 C C . PRO A 1 204 ? 11.196 0.983 -6.557 1.00 85.81 204 PRO A C 1
ATOM 1505 O O . PRO A 1 204 ? 10.154 0.324 -6.528 1.00 85.81 204 PRO A O 1
ATOM 1508 N N . ARG A 1 205 ? 12.288 0.615 -5.887 1.00 86.81 205 ARG A N 1
ATOM 1509 C CA . ARG A 1 205 ? 12.415 -0.638 -5.134 1.00 86.81 205 ARG A CA 1
ATOM 1510 C C . ARG A 1 205 ? 11.299 -0.852 -4.118 1.00 86.81 205 ARG A C 1
ATOM 1512 O O . ARG A 1 205 ? 10.794 -1.970 -4.013 1.00 86.81 205 ARG A O 1
ATOM 1519 N N . ASP A 1 206 ? 10.925 0.179 -3.372 1.00 83.06 206 ASP A N 1
ATOM 1520 C CA . ASP A 1 206 ? 9.899 0.041 -2.338 1.00 83.06 206 ASP A CA 1
ATOM 1521 C C . ASP A 1 206 ? 8.512 -0.137 -2.950 1.00 83.06 206 ASP A C 1
ATOM 1523 O O . ASP A 1 206 ? 7.749 -0.987 -2.501 1.00 83.06 206 ASP A O 1
ATOM 1527 N N . SER A 1 207 ? 8.239 0.516 -4.077 1.00 84.25 207 SER A N 1
ATOM 1528 C CA . SER A 1 207 ? 7.023 0.301 -4.863 1.00 84.25 207 SER A CA 1
ATOM 1529 C C . SER A 1 207 ? 6.961 -1.109 -5.449 1.00 84.25 207 SER A C 1
ATOM 1531 O O . SER A 1 207 ? 5.912 -1.745 -5.385 1.00 84.25 207 SER A O 1
ATOM 1533 N N . VAL A 1 208 ? 8.084 -1.639 -5.956 1.00 87.25 208 VAL A N 1
ATOM 1534 C CA . VAL A 1 208 ? 8.179 -3.046 -6.384 1.00 87.25 208 VAL A CA 1
ATOM 1535 C C . VAL A 1 208 ? 7.851 -3.975 -5.218 1.00 87.25 208 VAL A C 1
ATOM 1537 O O . VAL A 1 208 ? 7.038 -4.882 -5.365 1.00 87.25 208 VAL A O 1
ATOM 1540 N N . ARG A 1 209 ? 8.448 -3.751 -4.044 1.00 85.62 209 ARG A N 1
ATOM 1541 C CA . ARG A 1 209 ? 8.217 -4.588 -2.857 1.00 85.62 209 ARG A CA 1
ATOM 1542 C C . ARG A 1 209 ? 6.770 -4.552 -2.386 1.00 85.62 209 ARG A C 1
ATOM 1544 O O . ARG A 1 209 ? 6.214 -5.609 -2.102 1.00 85.62 209 ARG A O 1
ATOM 1551 N N . LEU A 1 210 ? 6.174 -3.363 -2.321 1.00 82.56 210 LEU A N 1
ATOM 1552 C CA . LEU A 1 210 ? 4.774 -3.187 -1.949 1.00 82.56 210 LEU A CA 1
ATOM 1553 C C . LEU A 1 210 ? 3.857 -3.902 -2.940 1.00 82.56 210 LEU A C 1
ATOM 1555 O O . LEU A 1 210 ? 3.049 -4.727 -2.519 1.00 82.56 210 LEU A O 1
ATOM 1559 N N . ALA A 1 211 ? 4.055 -3.683 -4.243 1.00 82.75 211 ALA A N 1
ATOM 1560 C CA . ALA A 1 211 ? 3.263 -4.332 -5.282 1.00 82.75 211 ALA A CA 1
ATOM 1561 C C . ALA A 1 211 ? 3.371 -5.860 -5.195 1.00 82.75 211 ALA A C 1
ATOM 1563 O O . ALA A 1 211 ? 2.358 -6.553 -5.137 1.00 82.75 211 ALA A O 1
ATOM 1564 N N . MET A 1 212 ? 4.589 -6.397 -5.091 1.00 83.56 212 MET A N 1
ATOM 1565 C CA . MET A 1 212 ? 4.814 -7.843 -5.004 1.00 83.56 212 MET A CA 1
ATOM 1566 C C . MET A 1 212 ? 4.249 -8.473 -3.723 1.00 83.56 212 MET A C 1
ATOM 1568 O O . MET A 1 212 ? 3.916 -9.654 -3.734 1.00 83.56 212 MET A O 1
ATOM 1572 N N . ALA A 1 213 ? 4.108 -7.713 -2.633 1.00 79.62 213 ALA A N 1
ATOM 1573 C CA . ALA A 1 213 ? 3.469 -8.196 -1.410 1.00 79.62 213 ALA A CA 1
ATOM 1574 C C . ALA A 1 213 ? 1.936 -8.295 -1.522 1.00 79.62 213 ALA A C 1
ATOM 1576 O O . ALA A 1 213 ? 1.317 -8.989 -0.716 1.00 79.62 213 ALA A O 1
ATOM 1577 N N . GLN A 1 214 ? 1.322 -7.597 -2.485 1.00 74.50 214 GLN A N 1
ATOM 1578 C CA . GLN A 1 214 ? -0.136 -7.542 -2.646 1.00 74.50 214 GLN A CA 1
ATOM 1579 C C . GLN A 1 214 ? -0.659 -8.291 -3.871 1.00 74.50 214 GLN A C 1
ATOM 1581 O O . GLN A 1 214 ? -1.816 -8.715 -3.875 1.00 74.50 214 GLN A O 1
ATOM 1586 N N . ILE A 1 215 ? 0.162 -8.448 -4.908 1.00 73.69 215 ILE A N 1
ATOM 1587 C CA . ILE A 1 215 ? -0.237 -9.128 -6.139 1.00 73.69 215 ILE A CA 1
ATOM 1588 C C . ILE A 1 215 ? -0.355 -10.630 -5.865 1.00 73.69 215 ILE A C 1
ATOM 1590 O O . ILE A 1 215 ? 0.626 -11.321 -5.595 1.00 73.69 215 ILE A O 1
ATOM 1594 N N . GLY A 1 216 ? -1.596 -11.114 -5.902 1.00 67.00 216 GLY A N 1
ATOM 1595 C CA . GLY A 1 216 ? -1.936 -12.532 -5.876 1.00 67.00 216 GLY A CA 1
ATOM 1596 C C . GLY A 1 216 ? -2.067 -13.110 -7.285 1.00 67.00 216 GLY A C 1
ATOM 1597 O O . GLY A 1 216 ? -1.472 -12.611 -8.236 1.00 67.00 216 GLY A O 1
ATOM 1598 N N . ARG A 1 217 ? -2.875 -14.166 -7.419 1.00 67.19 217 ARG A N 1
ATOM 1599 C CA . ARG A 1 217 ? -3.306 -14.669 -8.732 1.00 67.19 217 ARG A CA 1
ATOM 1600 C C . ARG A 1 217 ? -4.331 -13.712 -9.341 1.00 67.19 217 ARG A C 1
ATOM 1602 O O . ARG A 1 217 ? -5.191 -13.208 -8.620 1.00 67.19 217 ARG A O 1
ATOM 1609 N N . GLY A 1 218 ? -4.261 -13.516 -10.648 1.00 73.75 218 GLY A N 1
ATOM 1610 C CA . GLY A 1 218 ? -5.161 -12.683 -11.436 1.00 73.75 218 GLY A CA 1
ATOM 1611 C C . GLY A 1 218 ? -4.427 -11.637 -12.271 1.00 73.75 218 GLY A C 1
ATOM 1612 O O . GLY A 1 218 ? -3.224 -11.410 -12.131 1.00 73.75 218 GLY A O 1
ATOM 1613 N N . GLU A 1 219 ? -5.174 -10.984 -13.157 1.00 79.94 219 GLU A N 1
ATOM 1614 C CA . GLU A 1 219 ? -4.652 -9.873 -13.948 1.00 79.94 219 GLU A CA 1
ATOM 1615 C C . GLU A 1 219 ? -4.198 -8.722 -13.046 1.00 79.94 219 GLU A C 1
ATOM 1617 O O . GLU A 1 219 ? -4.784 -8.453 -11.994 1.00 79.94 219 GLU A O 1
ATOM 1622 N N . SER A 1 220 ? -3.142 -8.035 -13.472 1.00 81.81 220 SER A N 1
ATOM 1623 C CA . SER A 1 220 ? -2.570 -6.896 -12.757 1.00 81.81 220 SER A CA 1
ATOM 1624 C C . SER A 1 220 ? -2.542 -5.683 -13.668 1.00 81.81 220 SER A C 1
ATOM 1626 O O . SER A 1 220 ? -1.990 -5.745 -14.762 1.00 81.81 220 SER A O 1
ATOM 1628 N N . VAL A 1 221 ? -3.084 -4.557 -13.223 1.00 82.50 221 VAL A N 1
ATOM 1629 C CA . VAL A 1 221 ? -3.048 -3.309 -13.995 1.00 82.50 221 VAL A CA 1
ATOM 1630 C C . VAL A 1 221 ? -1.947 -2.418 -13.457 1.00 82.50 221 VAL A C 1
ATOM 1632 O O . VAL A 1 221 ? -1.965 -2.121 -12.272 1.00 82.50 221 VAL A O 1
ATOM 1635 N N . LEU A 1 222 ? -1.038 -1.959 -14.317 1.00 83.50 222 LEU A N 1
ATOM 1636 C CA . LEU A 1 222 ? -0.031 -0.948 -14.011 1.00 83.50 222 LEU A CA 1
ATOM 1637 C C . LEU A 1 222 ? -0.385 0.358 -14.715 1.00 83.50 222 LEU A C 1
ATOM 1639 O O . LEU A 1 222 ? -0.450 0.402 -15.941 1.00 83.50 222 LEU A O 1
ATOM 1643 N N . THR A 1 223 ? -0.567 1.435 -13.959 1.00 81.38 223 THR A N 1
ATOM 1644 C CA . THR A 1 223 ? -0.850 2.764 -14.525 1.00 81.38 223 THR A CA 1
ATOM 1645 C C . THR A 1 223 ? 0.247 3.746 -14.162 1.00 81.38 223 THR A C 1
ATOM 1647 O O . THR A 1 223 ? 0.617 3.798 -12.996 1.00 81.38 223 THR A O 1
ATOM 1650 N N . GLY A 1 224 ? 0.725 4.509 -15.150 1.00 78.50 224 GLY A N 1
ATOM 1651 C CA . GLY A 1 224 ? 1.702 5.585 -14.996 1.00 78.50 224 GLY A CA 1
ATOM 1652 C C . GLY A 1 224 ? 1.049 6.969 -14.999 1.00 78.50 224 GLY A C 1
ATOM 1653 O O . GLY A 1 224 ? 0.298 7.286 -15.926 1.00 78.50 224 GLY A O 1
ATOM 1654 N N . TYR A 1 225 ? 1.369 7.808 -14.011 1.00 75.50 225 TYR A N 1
ATOM 1655 C CA . TYR A 1 225 ? 0.909 9.207 -13.927 1.00 75.50 225 TYR A CA 1
ATOM 1656 C C . TYR A 1 225 ? 2.072 10.197 -13.840 1.00 75.50 225 TYR A C 1
ATOM 1658 O O . TYR A 1 225 ? 3.055 9.914 -13.163 1.00 75.50 225 TYR A O 1
ATOM 1666 N N . GLY A 1 226 ? 1.944 11.385 -14.423 1.00 68.31 226 GLY A N 1
ATOM 1667 C CA . GLY A 1 226 ? 2.919 12.454 -14.205 1.00 68.31 226 GLY A CA 1
ATOM 1668 C C . GLY A 1 226 ? 2.790 13.610 -15.180 1.00 68.31 226 GLY A C 1
ATOM 1669 O O . GLY A 1 226 ? 1.963 13.593 -16.079 1.00 68.31 226 GLY A O 1
ATOM 1670 N N . LEU A 1 227 ? 3.621 14.637 -15.018 1.00 47.78 227 LEU A N 1
ATOM 1671 C CA . LEU A 1 227 ? 3.671 15.785 -15.923 1.00 47.78 227 LEU A CA 1
ATOM 1672 C C . LEU A 1 227 ? 4.647 15.494 -17.068 1.00 47.78 227 LEU A C 1
ATOM 1674 O O . LEU A 1 227 ? 5.783 15.091 -16.820 1.00 47.78 227 LEU A O 1
ATOM 1678 N N . THR A 1 228 ? 4.237 15.732 -18.314 1.00 44.28 228 THR A N 1
ATOM 1679 C CA . THR A 1 228 ? 5.114 15.623 -19.489 1.00 44.28 228 THR A CA 1
ATOM 1680 C C . THR A 1 228 ? 6.090 16.807 -19.516 1.00 44.28 228 THR A C 1
ATOM 1682 O O . THR A 1 228 ? 5.924 17.752 -20.284 1.00 44.28 228 THR A O 1
ATOM 1685 N N . VAL A 1 229 ? 7.098 16.814 -18.639 1.00 33.69 229 VAL A N 1
ATOM 1686 C CA . VAL A 1 229 ? 8.111 17.882 -18.588 1.00 33.69 229 VAL A CA 1
ATOM 1687 C C . VAL A 1 229 ? 9.354 17.432 -19.361 1.00 33.69 229 VAL A C 1
ATOM 1689 O O . VAL A 1 229 ? 10.357 17.000 -18.797 1.00 33.69 229 VAL A O 1
ATOM 1692 N N . GLY A 1 230 ? 9.297 17.508 -20.693 1.00 40.31 230 GLY A N 1
ATOM 1693 C CA . GLY A 1 230 ? 10.422 17.127 -21.559 1.00 40.31 230 GLY A CA 1
ATOM 1694 C C . GLY A 1 230 ? 10.751 15.621 -21.499 1.00 40.31 230 GLY A C 1
ATOM 1695 O O . GLY A 1 230 ? 9.840 14.819 -21.329 1.00 40.31 230 GLY A O 1
ATOM 1696 N N . PRO A 1 231 ? 12.023 15.183 -21.640 1.00 34.84 231 PRO A N 1
ATOM 1697 C CA . PRO A 1 231 ? 12.395 13.758 -21.601 1.00 34.84 231 PRO A CA 1
ATOM 1698 C C . PRO A 1 231 ? 12.253 13.110 -20.206 1.00 34.84 231 PRO A C 1
ATOM 1700 O O . PRO A 1 231 ? 12.689 11.975 -20.011 1.00 34.84 231 PRO A O 1
ATOM 1703 N N . LEU A 1 232 ? 11.700 13.833 -19.228 1.00 31.56 232 LEU A N 1
ATOM 1704 C CA . LEU A 1 232 ? 11.550 13.423 -17.839 1.00 31.56 232 LEU A CA 1
ATOM 1705 C C . LEU A 1 232 ? 10.095 13.001 -17.615 1.00 31.56 232 LEU A C 1
ATOM 1707 O O . LEU A 1 232 ? 9.233 13.830 -17.337 1.00 31.56 232 LEU A O 1
ATOM 1711 N N . ASN A 1 233 ? 9.823 11.704 -17.725 1.00 37.22 233 ASN A N 1
ATOM 1712 C CA . ASN A 1 233 ? 8.526 11.157 -17.346 1.00 37.22 233 ASN A CA 1
ATOM 1713 C C . ASN A 1 233 ? 8.590 10.774 -15.863 1.00 37.22 233 ASN A C 1
ATOM 1715 O O . ASN A 1 233 ? 9.270 9.813 -15.503 1.00 37.22 233 ASN A O 1
ATOM 1719 N N . MET A 1 234 ? 7.914 11.529 -14.993 1.00 37.12 234 MET A N 1
ATOM 1720 C CA . MET A 1 234 ? 7.518 10.990 -13.688 1.00 37.12 234 MET A CA 1
ATOM 1721 C C . MET A 1 234 ? 6.366 10.013 -13.921 1.00 37.12 234 MET A C 1
ATOM 1723 O O . MET A 1 234 ? 5.482 10.298 -14.724 1.00 37.12 234 MET A O 1
ATOM 1727 N N . ALA A 1 235 ? 6.414 8.853 -13.273 1.00 41.94 235 ALA A N 1
ATOM 1728 C CA . ALA A 1 235 ? 5.368 7.846 -13.346 1.00 41.94 235 ALA A CA 1
ATOM 1729 C C . ALA A 1 235 ? 5.015 7.404 -11.928 1.00 41.94 235 ALA A C 1
ATOM 1731 O O . ALA A 1 235 ? 5.741 6.620 -11.324 1.00 41.94 235 ALA A O 1
ATOM 1732 N N . LEU A 1 236 ? 3.895 7.902 -11.416 1.00 43.00 236 LEU A N 1
ATOM 1733 C CA . LEU A 1 236 ? 3.212 7.286 -10.293 1.00 43.00 236 LEU A CA 1
ATOM 1734 C C . LEU A 1 236 ? 2.698 5.920 -10.735 1.00 43.00 236 LEU A C 1
ATOM 1736 O O . LEU A 1 236 ? 2.109 5.839 -11.806 1.00 43.00 236 LEU A O 1
ATOM 1740 N N . ILE A 1 237 ? 2.929 4.869 -9.954 1.00 51.47 237 ILE A N 1
ATOM 1741 C CA . ILE A 1 237 ? 2.666 3.485 -10.356 1.00 51.47 237 ILE A CA 1
ATOM 1742 C C . ILE A 1 237 ? 1.588 2.896 -9.471 1.00 51.47 237 ILE A C 1
ATOM 1744 O O . ILE A 1 237 ? 1.900 2.520 -8.353 1.00 51.47 237 ILE A O 1
ATOM 1748 N N . ALA A 1 238 ? 0.366 2.754 -9.989 1.00 50.81 238 ALA A N 1
ATOM 1749 C CA . ALA A 1 238 ? -0.693 1.984 -9.337 1.00 50.81 238 ALA A CA 1
ATOM 1750 C C . ALA A 1 238 ? -0.727 0.561 -9.910 1.00 50.81 238 ALA A C 1
ATOM 1752 O O . ALA A 1 238 ? -1.004 0.410 -11.100 1.00 50.81 238 ALA A O 1
ATOM 1753 N N . ALA A 1 239 ? -0.433 -0.449 -9.082 1.00 48.09 239 ALA A N 1
ATOM 1754 C CA . ALA A 1 239 ? -0.633 -1.865 -9.395 1.00 48.09 239 ALA A CA 1
ATOM 1755 C C . ALA A 1 239 ? -1.904 -2.374 -8.696 1.00 48.09 239 ALA A C 1
ATOM 1757 O O . ALA A 1 239 ? -1.943 -2.327 -7.468 1.00 48.09 239 ALA A O 1
ATOM 1758 N N . VAL A 1 240 ? -2.917 -2.833 -9.442 1.00 51.97 240 VAL A N 1
ATOM 1759 C CA . VAL A 1 240 ? -4.208 -3.314 -8.894 1.00 51.97 240 VAL A CA 1
ATOM 1760 C C . VAL A 1 240 ? -4.516 -4.726 -9.416 1.00 51.97 240 VAL A C 1
ATOM 1762 O O . VAL A 1 240 ? -4.402 -4.931 -10.628 1.00 51.97 240 VAL A O 1
ATOM 1765 N N . PRO A 1 241 ? -4.925 -5.692 -8.567 1.00 46.84 241 PRO A N 1
ATOM 1766 C CA . PRO A 1 241 ? -5.546 -6.936 -9.022 1.00 46.84 241 PRO A CA 1
ATOM 1767 C C . PRO A 1 241 ? -6.885 -6.624 -9.700 1.00 46.84 241 PRO A C 1
ATOM 1769 O O . PRO A 1 241 ? -7.713 -5.941 -9.103 1.00 46.84 241 PRO A O 1
ATOM 1772 N N . ALA A 1 242 ? -7.148 -7.148 -10.898 1.00 39.75 242 ALA A N 1
ATOM 1773 C CA . ALA A 1 242 ? -8.366 -6.823 -11.660 1.00 39.75 242 ALA A CA 1
ATOM 1774 C C . ALA A 1 242 ? -9.695 -7.120 -10.929 1.00 39.75 242 ALA A C 1
ATOM 1776 O O . ALA A 1 242 ? -10.736 -6.603 -11.322 1.00 39.75 242 ALA A O 1
ATOM 1777 N N . SER A 1 243 ? -9.670 -7.927 -9.862 1.00 35.00 243 SER A N 1
ATOM 1778 C CA . SER A 1 243 ? -10.836 -8.298 -9.055 1.00 35.00 243 SER A CA 1
ATOM 1779 C C . SER A 1 243 ? -10.927 -7.610 -7.683 1.00 35.00 243 SER A C 1
ATOM 1781 O O . SER A 1 243 ? -11.717 -8.059 -6.855 1.00 35.00 243 SER A O 1
ATOM 1783 N N . SER A 1 244 ? -10.115 -6.587 -7.377 1.00 37.53 244 SER A N 1
ATOM 1784 C CA . SER A 1 244 ? -10.253 -5.830 -6.121 1.00 37.53 244 SER A CA 1
ATOM 1785 C C . SER A 1 244 ? -10.269 -4.327 -6.362 1.00 37.53 244 SER A C 1
ATOM 1787 O O . SER A 1 244 ? -9.267 -3.762 -6.808 1.00 37.53 244 SER A O 1
ATOM 1789 N N . ASP A 1 245 ? -11.378 -3.684 -6.006 1.00 35.12 245 ASP A N 1
ATOM 1790 C CA . ASP A 1 245 ? -11.484 -2.232 -5.995 1.00 35.12 245 ASP A CA 1
ATOM 1791 C C . ASP A 1 245 ? -10.479 -1.619 -5.001 1.00 35.12 245 ASP A C 1
ATOM 1793 O O . ASP A 1 245 ? -10.353 -2.036 -3.850 1.00 35.12 245 ASP A O 1
ATOM 1797 N N . ALA A 1 246 ? -9.740 -0.633 -5.513 1.00 36.84 246 ALA A N 1
ATOM 1798 C CA . ALA A 1 246 ? -8.808 0.265 -4.832 1.00 36.84 246 ALA A CA 1
ATOM 1799 C C . ALA A 1 246 ? -7.529 -0.348 -4.219 1.00 36.84 246 ALA A C 1
ATOM 1801 O O . ALA A 1 246 ? -7.374 -0.442 -3.003 1.00 36.84 246 ALA A O 1
ATOM 1802 N N . LEU A 1 247 ? -6.532 -0.612 -5.078 1.00 35.53 247 LEU A N 1
ATOM 1803 C CA . LEU A 1 247 ? -5.116 -0.677 -4.688 1.00 35.53 247 LEU A CA 1
ATOM 1804 C C . LEU A 1 247 ? -4.314 0.436 -5.383 1.00 35.53 247 LEU A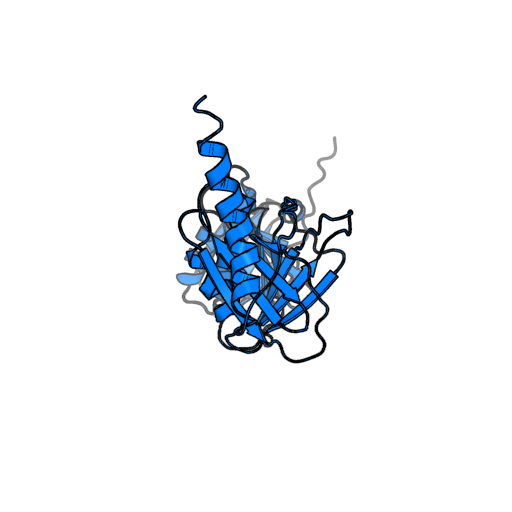 C 1
ATOM 1806 O O . LEU A 1 247 ? -3.700 0.238 -6.430 1.00 35.53 247 LEU A O 1
ATOM 1810 N N . ARG A 1 248 ? -4.325 1.651 -4.831 1.00 35.44 248 ARG A N 1
ATOM 1811 C CA . ARG A 1 248 ? -3.480 2.729 -5.368 1.00 35.44 248 ARG A CA 1
ATOM 1812 C C . ARG A 1 248 ? -2.087 2.589 -4.771 1.00 35.44 248 ARG A C 1
ATOM 1814 O O . ARG A 1 248 ? -1.910 2.800 -3.578 1.00 35.44 248 ARG A O 1
ATOM 1821 N N . HIS A 1 249 ? -1.133 2.205 -5.612 1.00 39.53 249 HIS A N 1
ATOM 1822 C CA . HIS A 1 249 ? 0.278 2.390 -5.320 1.00 39.53 249 HIS A CA 1
ATOM 1823 C C . HIS A 1 249 ? 0.683 3.768 -5.848 1.00 39.53 249 HIS A C 1
ATOM 1825 O O . HIS A 1 249 ? 0.287 4.189 -6.938 1.00 39.53 249 HIS A O 1
ATOM 1831 N N . ALA A 1 250 ? 1.423 4.494 -5.032 1.00 35.06 250 ALA A N 1
ATOM 1832 C CA . ALA A 1 250 ? 2.048 5.745 -5.404 1.00 35.06 250 ALA A CA 1
ATOM 1833 C C . ALA A 1 250 ? 3.561 5.526 -5.378 1.00 35.06 250 ALA A C 1
ATOM 1835 O O . ALA A 1 250 ? 4.048 4.782 -4.535 1.00 35.06 250 ALA A O 1
ATOM 1836 N N . ALA A 1 251 ? 4.291 6.077 -6.340 1.00 35.25 251 ALA A N 1
ATOM 1837 C CA . ALA A 1 251 ? 5.738 5.931 -6.436 1.00 35.25 251 ALA A CA 1
ATOM 1838 C C . ALA A 1 251 ? 6.320 7.125 -7.188 1.00 35.25 251 ALA A C 1
ATOM 1840 O O . ALA A 1 251 ? 5.972 7.331 -8.348 1.00 35.25 251 ALA A O 1
ATOM 1841 N N . ALA A 1 252 ? 7.202 7.901 -6.571 1.00 29.98 252 ALA A N 1
ATOM 1842 C CA . ALA A 1 252 ? 7.971 8.930 -7.267 1.00 29.98 252 ALA A CA 1
ATOM 1843 C C . ALA A 1 252 ? 9.444 8.500 -7.355 1.00 29.98 252 ALA A C 1
ATOM 1845 O O . ALA A 1 252 ? 10.004 8.118 -6.337 1.00 29.98 252 ALA A O 1
ATOM 1846 N N . LEU A 1 253 ? 10.071 8.560 -8.547 1.00 31.39 253 LEU A N 1
ATOM 1847 C CA . LEU A 1 253 ? 11.367 9.242 -8.778 1.00 31.39 253 LEU A CA 1
ATOM 1848 C C . LEU A 1 253 ? 12.000 9.030 -10.176 1.00 31.39 253 LEU A C 1
ATOM 1850 O O . LEU A 1 253 ? 12.216 7.922 -10.654 1.00 31.39 253 LEU A O 1
ATOM 1854 N N . CYS A 1 254 ? 12.352 10.185 -10.757 1.00 29.06 254 CYS A N 1
ATOM 1855 C CA . CYS A 1 254 ? 13.484 10.589 -11.607 1.00 29.06 254 CYS A CA 1
ATOM 1856 C C . CYS A 1 254 ? 14.250 9.601 -12.520 1.00 29.06 254 CYS A C 1
ATOM 1858 O O . CYS A 1 254 ? 15.146 8.872 -12.107 1.00 29.06 254 CYS A O 1
ATOM 1860 N N . ALA A 1 255 ? 14.067 9.824 -13.826 1.00 27.86 255 ALA A N 1
ATOM 1861 C CA . ALA A 1 255 ? 15.085 10.358 -14.745 1.00 27.86 255 ALA A CA 1
ATOM 1862 C C . ALA A 1 255 ? 16.542 9.861 -14.634 1.00 27.86 255 ALA A C 1
ATOM 1864 O O . ALA A 1 255 ? 17.417 10.528 -14.080 1.00 27.86 255 ALA A O 1
ATOM 1865 N N . GLY A 1 256 ? 16.844 8.771 -15.337 1.00 27.84 256 GLY A N 1
ATOM 1866 C CA . GLY A 1 256 ? 18.190 8.510 -15.841 1.00 27.84 256 GLY A CA 1
ATOM 1867 C C . GLY A 1 256 ? 18.324 9.025 -17.274 1.00 27.84 256 GLY A C 1
ATOM 1868 O O . GLY A 1 256 ? 17.736 8.455 -18.191 1.00 27.84 256 GLY A O 1
ATOM 1869 N N . ASN A 1 257 ? 19.114 10.079 -17.503 1.00 25.92 257 ASN A N 1
ATOM 1870 C CA . ASN A 1 257 ? 19.524 10.452 -18.860 1.00 25.92 257 ASN A CA 1
ATOM 1871 C C . ASN A 1 257 ? 20.182 9.233 -19.530 1.00 25.92 257 ASN A C 1
ATOM 1873 O O . ASN A 1 257 ? 21.230 8.769 -19.076 1.00 25.92 257 ASN A O 1
ATOM 1877 N N . ARG A 1 258 ? 19.614 8.731 -20.639 1.00 35.88 258 ARG A N 1
ATOM 1878 C CA . ARG A 1 258 ? 20.333 7.784 -21.505 1.00 35.88 258 ARG A CA 1
ATOM 1879 C C . ARG A 1 258 ? 21.605 8.483 -21.985 1.00 35.88 258 ARG A C 1
ATOM 1881 O O . ARG A 1 258 ? 21.551 9.357 -22.852 1.00 35.88 258 ARG A O 1
ATOM 1888 N N . HIS A 1 259 ? 22.767 8.088 -21.475 1.00 30.75 259 HIS A N 1
ATOM 1889 C CA . HIS A 1 259 ? 24.024 8.445 -22.120 1.00 30.75 259 HIS A CA 1
ATOM 1890 C C . HIS A 1 259 ? 24.071 7.736 -23.482 1.00 30.75 259 HIS A C 1
ATOM 1892 O O . HIS A 1 259 ? 24.342 6.541 -23.566 1.00 30.75 259 HIS A O 1
ATOM 1898 N N . ARG A 1 260 ? 23.757 8.471 -24.561 1.00 27.17 260 ARG A N 1
ATOM 1899 C CA . ARG A 1 260 ? 23.885 7.991 -25.946 1.00 27.17 260 ARG A CA 1
ATOM 1900 C C . ARG A 1 260 ? 25.331 7.557 -26.198 1.00 27.17 260 ARG A C 1
ATOM 1902 O O . ARG A 1 260 ? 26.217 8.399 -26.332 1.00 27.17 260 ARG A O 1
ATOM 1909 N N . ALA A 1 261 ? 25.561 6.256 -26.326 1.00 30.34 261 ALA A N 1
ATOM 1910 C CA . ALA A 1 261 ? 26.800 5.726 -26.875 1.00 30.34 261 ALA A CA 1
ATOM 1911 C C . ALA A 1 261 ? 26.826 6.005 -28.390 1.00 30.34 261 ALA A C 1
ATOM 1913 O O . ALA A 1 261 ? 26.140 5.341 -29.162 1.00 30.34 261 ALA A O 1
ATOM 1914 N N . ARG A 1 262 ? 27.586 7.015 -28.832 1.00 26.83 262 ARG A N 1
ATOM 1915 C CA . ARG A 1 262 ? 27.945 7.177 -30.251 1.00 26.83 262 ARG A CA 1
ATOM 1916 C C . ARG A 1 262 ? 29.200 6.345 -30.528 1.00 26.83 262 ARG A C 1
ATOM 1918 O O . ARG A 1 262 ? 30.299 6.784 -30.210 1.00 26.83 262 ARG A O 1
ATOM 1925 N N . GLY A 1 263 ? 29.034 5.162 -31.115 1.00 26.77 263 GLY A N 1
ATOM 1926 C CA . GLY A 1 263 ? 30.114 4.394 -31.746 1.00 26.77 263 GLY A CA 1
ATOM 1927 C C . GLY A 1 263 ? 29.906 4.366 -33.261 1.00 26.77 263 GLY A C 1
ATOM 1928 O O . GLY A 1 263 ? 28.807 4.059 -33.713 1.00 26.77 263 GLY A O 1
ATOM 1929 N N . ARG A 1 264 ? 30.927 4.748 -34.039 1.00 24.44 264 ARG A N 1
ATOM 1930 C CA . ARG A 1 264 ? 30.930 4.708 -35.518 1.00 24.44 264 ARG A CA 1
ATOM 1931 C C . ARG A 1 264 ? 30.812 3.259 -36.038 1.00 24.44 264 ARG A C 1
ATOM 1933 O O . ARG A 1 264 ? 31.388 2.377 -35.403 1.00 24.44 264 ARG A O 1
ATOM 1940 N N . PRO A 1 265 ? 30.159 3.006 -37.190 1.00 28.42 265 PRO A N 1
ATOM 1941 C CA . PRO A 1 265 ? 30.089 1.669 -37.774 1.00 28.42 265 PRO A CA 1
ATOM 1942 C C . PRO A 1 265 ? 31.350 1.354 -38.601 1.00 28.42 265 PRO A C 1
ATOM 1944 O O . PRO A 1 265 ? 31.810 2.190 -39.378 1.00 28.42 265 PRO A O 1
ATOM 1947 N N . GLY A 1 266 ? 31.896 0.147 -38.432 1.00 24.25 266 GLY A N 1
ATOM 1948 C CA . GLY A 1 266 ? 32.839 -0.504 -39.355 1.00 24.25 266 GLY A CA 1
ATOM 1949 C C . GLY A 1 266 ? 32.152 -1.671 -40.092 1.00 24.25 266 GLY A C 1
ATOM 1950 O O . GLY A 1 266 ? 31.069 -2.072 -39.660 1.00 24.25 266 GLY A O 1
ATOM 1951 N N . PRO A 1 267 ? 32.710 -2.178 -41.212 1.00 26.69 267 PRO A N 1
ATOM 1952 C CA . PRO A 1 267 ? 31.956 -2.952 -42.200 1.00 26.69 267 PRO A CA 1
ATOM 1953 C C . PRO A 1 267 ? 31.762 -4.446 -41.858 1.00 26.69 267 PRO A C 1
ATOM 1955 O O . PRO A 1 267 ? 32.325 -4.971 -40.905 1.00 26.69 267 PRO A O 1
ATOM 1958 N N . ALA A 1 268 ? 30.901 -5.062 -42.674 1.00 26.91 268 ALA A N 1
ATOM 1959 C CA . ALA A 1 268 ? 29.980 -6.183 -42.466 1.00 26.91 268 ALA A CA 1
ATOM 1960 C C . ALA A 1 268 ? 30.518 -7.633 -42.340 1.00 26.91 268 ALA A C 1
ATOM 1962 O O . ALA A 1 268 ? 31.690 -7.914 -42.574 1.00 26.91 268 ALA A O 1
ATOM 1963 N N . THR A 1 269 ? 29.522 -8.529 -42.153 1.00 22.22 269 THR A N 1
ATOM 1964 C CA . THR A 1 269 ? 29.404 -10.000 -42.372 1.00 22.22 269 THR A CA 1
ATOM 1965 C C . THR A 1 269 ? 29.524 -10.867 -41.099 1.00 22.22 269 THR A C 1
ATOM 1967 O O . THR A 1 269 ? 30.464 -10.690 -40.342 1.00 22.22 269 THR A O 1
ATOM 1970 N N . ALA A 1 270 ? 28.629 -11.805 -40.743 1.00 22.80 270 ALA A N 1
ATOM 1971 C CA . ALA A 1 270 ? 27.330 -12.249 -41.264 1.00 22.80 270 ALA A CA 1
ATOM 1972 C C . ALA A 1 270 ? 26.549 -13.072 -40.192 1.00 22.80 270 ALA A C 1
ATOM 1974 O O . ALA A 1 270 ? 27.158 -13.658 -39.306 1.00 22.80 270 ALA A O 1
ATOM 1975 N N . HIS A 1 271 ? 25.219 -13.120 -40.365 1.00 22.78 271 HIS A N 1
ATOM 1976 C CA . HIS A 1 271 ? 24.217 -14.150 -40.012 1.00 22.78 271 HIS A CA 1
ATOM 1977 C C . HIS A 1 271 ? 23.879 -14.608 -38.560 1.00 22.78 271 HIS A C 1
ATOM 1979 O O . HIS A 1 271 ? 24.608 -15.367 -37.940 1.00 22.78 271 HIS A O 1
ATOM 1985 N N . VAL A 1 272 ? 22.625 -14.262 -38.189 1.00 24.36 272 VAL A N 1
ATOM 1986 C CA . VAL A 1 272 ? 21.566 -15.015 -37.456 1.00 24.36 272 VAL A CA 1
ATOM 1987 C C . VAL A 1 272 ? 21.743 -15.290 -35.950 1.00 24.36 272 VAL A C 1
ATOM 1989 O O . VAL A 1 272 ? 22.368 -16.263 -35.556 1.00 24.36 272 VAL A O 1
ATOM 1992 N N . ASP A 1 273 ? 21.128 -14.438 -35.117 1.00 23.53 273 ASP A N 1
ATOM 1993 C CA . ASP A 1 273 ? 19.947 -14.754 -34.277 1.00 23.53 273 ASP A CA 1
ATOM 1994 C C . ASP A 1 273 ? 19.494 -13.454 -33.576 1.00 23.53 273 ASP A C 1
ATOM 1996 O O . ASP A 1 273 ? 19.978 -13.047 -32.517 1.00 23.53 273 ASP A O 1
ATOM 2000 N N . SER A 1 274 ? 18.618 -12.715 -34.255 1.00 30.83 274 SER A N 1
ATOM 2001 C CA . SER A 1 274 ? 18.172 -11.374 -33.882 1.00 30.83 274 SER A CA 1
ATOM 2002 C C . SER A 1 274 ? 16.922 -11.458 -33.015 1.00 30.83 274 SER A C 1
ATOM 2004 O O . SER A 1 274 ? 15.856 -11.692 -33.558 1.00 30.83 274 SER A O 1
ATOM 2006 N N . ASP A 1 275 ? 17.088 -11.311 -31.698 1.00 29.47 275 ASP A N 1
ATOM 2007 C CA . ASP A 1 275 ? 16.100 -10.738 -30.753 1.00 29.47 275 ASP A CA 1
ATOM 2008 C C . ASP A 1 275 ? 16.661 -10.717 -29.314 1.00 29.47 275 ASP A C 1
ATOM 2010 O O . ASP A 1 275 ? 16.360 -9.824 -28.523 1.00 29.47 275 ASP A O 1
ATOM 2014 N N . LEU A 1 276 ? 17.604 -11.613 -28.993 1.00 30.67 276 LEU A N 1
ATOM 2015 C CA . LEU A 1 276 ? 18.337 -11.611 -27.716 1.00 30.67 276 LEU A CA 1
ATOM 2016 C C . LEU A 1 276 ? 19.414 -10.515 -27.603 1.00 30.67 276 LEU A C 1
ATOM 2018 O O . LEU A 1 276 ? 19.817 -10.152 -26.492 1.00 30.67 276 LEU A O 1
ATOM 2022 N N . ASP A 1 277 ? 19.888 -9.973 -28.726 1.00 26.95 277 ASP A N 1
ATOM 2023 C CA . ASP A 1 277 ? 20.989 -9.005 -28.732 1.00 26.95 277 ASP A CA 1
ATOM 2024 C C . ASP A 1 277 ? 20.554 -7.571 -28.407 1.00 26.95 277 ASP A C 1
ATOM 2026 O O . ASP A 1 277 ? 21.347 -6.816 -27.848 1.00 26.95 277 ASP A O 1
ATOM 2030 N N . ALA A 1 278 ? 19.294 -7.190 -28.641 1.00 31.06 278 ALA A N 1
ATOM 2031 C CA . ALA A 1 278 ? 18.812 -5.842 -28.327 1.00 31.06 278 ALA A CA 1
ATOM 2032 C C . ALA A 1 278 ? 18.744 -5.588 -26.806 1.00 31.06 278 ALA A C 1
ATOM 2034 O O . ALA A 1 278 ? 19.239 -4.567 -26.322 1.00 31.06 278 ALA A O 1
ATOM 2035 N N . ALA A 1 279 ? 18.237 -6.558 -26.035 1.00 30.62 279 ALA A N 1
ATOM 2036 C CA . ALA A 1 279 ? 18.203 -6.496 -24.570 1.00 30.62 279 ALA A CA 1
ATOM 2037 C C . ALA A 1 279 ? 19.617 -6.555 -23.961 1.00 30.62 279 ALA A C 1
ATOM 2039 O O . ALA A 1 279 ? 19.941 -5.817 -23.024 1.00 30.62 279 ALA A O 1
ATOM 2040 N N . ARG A 1 280 ? 20.509 -7.369 -24.550 1.00 30.69 280 ARG A N 1
ATOM 2041 C CA . ARG A 1 280 ? 21.932 -7.401 -24.185 1.00 30.69 280 ARG A CA 1
ATOM 2042 C C . ARG A 1 280 ? 22.642 -6.093 -24.517 1.00 30.69 280 ARG A C 1
ATOM 2044 O O . ARG A 1 280 ? 23.487 -5.685 -23.732 1.00 30.69 280 ARG A O 1
ATOM 2051 N N . LEU A 1 281 ? 22.315 -5.411 -25.614 1.00 32.72 281 LEU A N 1
ATOM 2052 C CA . LEU A 1 281 ? 22.946 -4.150 -26.021 1.00 32.72 281 LEU A CA 1
ATOM 2053 C C . LEU A 1 281 ? 22.531 -2.971 -25.130 1.00 32.72 281 LEU A C 1
ATOM 2055 O O . LEU A 1 281 ? 23.395 -2.171 -24.773 1.00 32.72 281 LEU A O 1
ATOM 2059 N N . SER A 1 282 ? 21.274 -2.897 -24.688 1.00 36.59 282 SER A N 1
ATOM 2060 C CA . SER A 1 282 ? 20.801 -1.865 -23.746 1.00 36.59 282 SER A CA 1
ATOM 2061 C C . SER A 1 282 ? 21.462 -1.997 -22.365 1.00 36.59 282 SER A C 1
ATOM 2063 O O . SER A 1 282 ? 21.964 -1.023 -21.798 1.00 36.59 282 SER A O 1
ATOM 2065 N N . ALA A 1 283 ? 21.561 -3.232 -21.867 1.00 33.00 283 ALA A N 1
ATOM 2066 C CA . ALA A 1 283 ? 22.219 -3.600 -20.615 1.00 33.00 283 ALA A CA 1
ATOM 2067 C C . ALA A 1 283 ? 23.759 -3.499 -20.677 1.00 33.00 283 ALA A C 1
ATOM 2069 O O . ALA A 1 283 ? 24.408 -2.948 -19.783 1.00 33.00 283 ALA A O 1
ATOM 2070 N N . ALA A 1 284 ? 24.374 -3.996 -21.755 1.00 33.38 284 ALA A N 1
ATOM 2071 C CA . ALA A 1 284 ? 25.821 -3.967 -21.956 1.00 33.38 284 ALA A CA 1
ATOM 2072 C C . ALA A 1 284 ? 26.336 -2.565 -22.292 1.00 33.38 284 ALA A C 1
ATOM 2074 O O . ALA A 1 284 ? 27.486 -2.277 -21.970 1.00 33.38 284 ALA A O 1
ATOM 2075 N N . ALA A 1 285 ? 25.529 -1.675 -22.878 1.00 35.22 285 ALA A N 1
ATOM 2076 C CA . ALA A 1 285 ? 25.887 -0.264 -23.026 1.00 35.22 285 ALA A CA 1
ATOM 2077 C C . ALA A 1 285 ? 26.001 0.432 -21.659 1.00 35.22 285 ALA A C 1
ATOM 2079 O O . ALA A 1 285 ? 26.948 1.194 -21.443 1.00 35.22 285 ALA A O 1
ATOM 2080 N N . LEU A 1 286 ? 25.118 0.094 -20.709 1.00 36.50 286 LEU A N 1
ATOM 2081 C CA . LEU A 1 286 ? 25.208 0.554 -19.320 1.00 36.50 286 LEU A CA 1
ATOM 2082 C C . LEU A 1 286 ? 26.495 0.043 -18.641 1.00 36.50 286 LEU A C 1
ATOM 2084 O O . LEU A 1 286 ? 27.226 0.814 -18.023 1.00 36.50 286 LEU A O 1
ATOM 2088 N N . VAL A 1 287 ? 26.819 -1.247 -18.801 1.00 35.88 287 VAL A N 1
ATOM 2089 C CA . VAL A 1 287 ? 27.957 -1.900 -18.120 1.00 35.88 287 VAL A CA 1
ATOM 2090 C C . VAL A 1 287 ? 29.319 -1.614 -18.784 1.00 35.88 287 VAL A C 1
ATOM 2092 O O . VAL A 1 287 ? 30.318 -1.401 -18.090 1.00 35.88 287 VAL A O 1
ATOM 2095 N N . ARG A 1 288 ? 29.408 -1.554 -20.122 1.00 33.72 288 ARG A N 1
ATOM 2096 C CA . ARG A 1 288 ? 30.665 -1.282 -20.859 1.00 33.72 288 ARG A CA 1
ATOM 2097 C C . ARG A 1 288 ? 31.086 0.185 -20.784 1.00 33.72 288 ARG A C 1
ATOM 2099 O O . ARG A 1 288 ? 32.287 0.448 -20.707 1.00 33.72 288 ARG A O 1
ATOM 2106 N N . GLY A 1 289 ? 30.138 1.124 -20.700 1.00 33.22 289 GLY A N 1
ATOM 2107 C CA . GLY A 1 289 ? 30.437 2.538 -20.440 1.00 33.22 289 GLY A CA 1
ATOM 2108 C C . GLY A 1 289 ? 31.191 2.769 -19.120 1.00 33.22 289 GLY A C 1
ATOM 2109 O O . GLY A 1 289 ? 31.995 3.695 -19.015 1.00 33.22 289 GLY A O 1
ATOM 2110 N N . MET A 1 290 ? 31.013 1.879 -18.135 1.00 42.03 290 MET A N 1
ATOM 2111 C CA . MET A 1 290 ? 31.642 1.981 -16.814 1.00 42.03 290 MET A CA 1
ATOM 2112 C C . MET A 1 290 ? 33.069 1.403 -16.747 1.00 42.03 290 MET A C 1
ATOM 2114 O O . MET A 1 290 ? 33.902 1.928 -16.006 1.00 42.03 290 MET A O 1
ATOM 2118 N N . ARG A 1 291 ? 33.416 0.376 -17.543 1.00 35.97 291 ARG A N 1
ATOM 2119 C CA . ARG A 1 291 ? 34.780 -0.207 -17.531 1.00 35.97 291 ARG A CA 1
ATOM 2120 C C . ARG A 1 291 ? 35.832 0.700 -18.178 1.00 35.97 291 ARG A C 1
ATOM 2122 O O . ARG A 1 291 ? 36.990 0.667 -17.766 1.00 35.97 291 ARG A O 1
ATOM 2129 N N . HIS A 1 292 ? 35.445 1.559 -19.122 1.00 30.14 292 HIS A N 1
ATOM 2130 C CA . HIS A 1 292 ? 36.407 2.398 -19.845 1.00 30.14 292 HIS A CA 1
ATOM 2131 C C . HIS A 1 292 ? 36.942 3.590 -19.021 1.00 30.14 292 HIS A C 1
ATOM 2133 O O . HIS A 1 292 ? 38.041 4.073 -19.292 1.00 30.14 292 HIS A O 1
ATOM 2139 N N . ARG A 1 293 ? 36.233 4.031 -17.967 1.00 38.09 293 ARG A N 1
ATOM 2140 C CA . ARG A 1 293 ? 36.660 5.157 -17.106 1.00 38.09 293 ARG A CA 1
ATOM 2141 C C . ARG A 1 293 ? 37.561 4.775 -15.930 1.00 38.09 293 ARG A C 1
ATOM 2143 O O . ARG A 1 293 ? 38.258 5.644 -15.420 1.00 38.09 293 ARG A O 1
ATOM 2150 N N . ARG A 1 294 ? 37.624 3.498 -15.530 1.00 34.34 294 ARG A N 1
ATOM 2151 C CA . ARG A 1 294 ? 38.624 3.040 -14.540 1.00 34.34 294 ARG A CA 1
ATOM 2152 C C . ARG A 1 294 ? 40.046 2.981 -15.109 1.00 34.34 294 ARG A C 1
ATOM 2154 O O . ARG A 1 294 ? 40.991 2.979 -14.331 1.00 34.34 294 ARG A O 1
ATOM 2161 N N . ARG A 1 295 ? 40.205 2.975 -16.439 1.00 33.38 295 ARG A N 1
ATOM 2162 C CA . ARG A 1 295 ? 41.519 2.982 -17.106 1.00 33.38 295 ARG A CA 1
ATOM 2163 C C . ARG A 1 295 ? 42.058 4.389 -17.401 1.00 33.38 295 ARG A C 1
ATOM 2165 O O . ARG A 1 295 ? 43.256 4.532 -17.544 1.00 33.38 295 ARG A O 1
ATOM 2172 N N . LEU A 1 296 ? 41.199 5.414 -17.409 1.00 34.84 296 LEU A N 1
ATOM 2173 C CA . LEU A 1 296 ? 41.555 6.819 -17.692 1.00 34.84 296 LEU A CA 1
ATOM 2174 C C . LEU A 1 296 ? 41.746 7.683 -16.426 1.00 34.84 296 LEU A C 1
ATOM 2176 O O . LEU A 1 2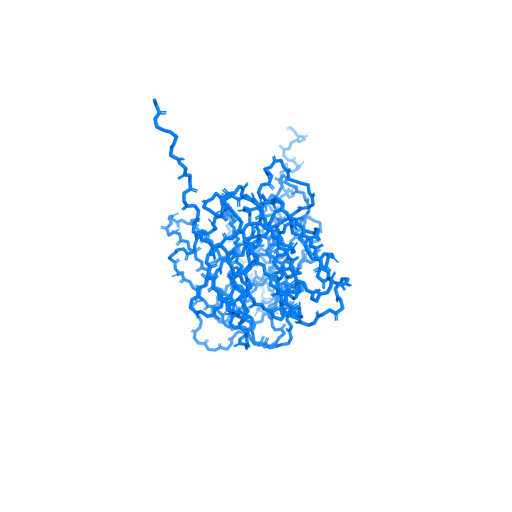96 ? 41.737 8.904 -16.500 1.00 34.84 296 LEU A O 1
ATOM 2180 N N . ARG A 1 297 ? 41.859 7.062 -15.244 1.00 33.16 297 ARG A N 1
ATOM 2181 C CA . ARG A 1 297 ? 42.205 7.729 -13.969 1.00 33.16 297 ARG A CA 1
ATOM 2182 C C . ARG A 1 297 ? 43.477 7.154 -13.326 1.00 33.16 297 ARG A C 1
ATOM 2184 O O . ARG A 1 297 ? 43.688 7.318 -12.129 1.00 33.16 297 ARG A O 1
ATOM 2191 N N . ARG A 1 298 ? 44.279 6.414 -14.098 1.00 37.12 298 ARG A N 1
ATOM 2192 C CA . ARG A 1 298 ? 45.579 5.858 -13.680 1.00 37.12 298 ARG A CA 1
ATOM 2193 C C . ARG A 1 298 ? 46.732 6.258 -14.615 1.00 37.12 298 ARG A C 1
ATOM 2195 O O . ARG A 1 298 ? 47.786 5.640 -14.548 1.00 37.12 298 ARG A O 1
ATOM 2202 N N . GLU A 1 299 ? 46.528 7.295 -15.419 1.00 35.25 299 GLU A N 1
ATOM 2203 C CA . GLU A 1 299 ? 47.579 8.052 -16.110 1.00 35.25 299 GLU A CA 1
ATOM 2204 C C . GLU A 1 299 ? 47.382 9.532 -15.789 1.00 35.25 299 GLU A C 1
ATOM 2206 O O . GLU A 1 299 ? 46.197 9.949 -15.733 1.00 35.25 299 GLU A O 1
#

Sequence (299 aa):
MSTKKNEAAPFRVEASRADLLRAVSRAGTAVERRNTIPILSFVELAMGFGTLAVTGTNLDAEMRVEIEATGEGAACLPAHRFRDLLRALPSDRVVLTGDADGVVTLAADATEATYGSLPSADFPRLAADNKLWSITFPDGVFAYLIGGASDAMSTEETRYYLNGVCLEVKDGVAIATATDGHRLVSRTSNLAGAIADIAPVIIPRDSVRLAMAQIGRGESVLTGYGLTVGPLNMALIAAVPASSDALRHAAALCAGNRHRARGRPGPATAHVDSDLDAARLSAAALVRGMRHRRRLRRE

pLDDT: mean 74.48, std 25.52, range [22.22, 97.69]

Foldseek 3Di:
DDDPLPPAPKFKKKDFLVQVLVQLVLQCLQQDPDDPDVLLQWWKWADDDQKTWTWHHPPQKIWIAIDGMDDHHMWIFRSVVVSVVSVVAPARMWMWIADSQQKIWIDGPPDIDITRTDDPVPRDDFDQPAWDFKAKAWWCRCCCAQVVQLVAAAPDPVPQQQQFWKWWDDPQKIKTWHHNLPDIDIGIDRHDDDGDTDDIDGFGNSLSVSLNVPDDTAMWMWIFGDDPPDPKGWGFTFIDHPPGPDTRMGHGDDDDDPPDDDDDDDDDDDDDDPDVVVVVCSVVVVNVVVVVVVVVVPD

Radius of gyration: 23.47 Å; chains: 1; bounding box: 68×51×69 Å

Secondary structure (DSSP, 8-state):
-------PPPPEEEEEHHHHHHHHHHHTTSS-SS-SSGGGGEEEEEEETTEEEEEEE-SSEEEEEEEE-EEE-EEEEEHHHHHHHHHH---SEEEEEE-TTSEEEEEETTEEEEEEPBPGGGS------SEEEEEEEPTTHHIIIIIHHHTT----GGGGGGSEEEEEEETTEEEEEEE-SS-EEEEEEEPPS-PPPEEEEEEEHHHHHHHHHH--SS-EEEEEE--EETTEE--EEEEEETTSS-EEEEE-----------------------SHHHHHHHHHHHHHHHHTTSSTT--